Protein AF-A0A1J4KEB6-F1 (afdb_monomer_lite)

InterPro domains:
  IPR010989 SNARE [SSF47661] (17-93)
  IPR038407 Vesicle transport v-SNARE, N-terminal domain superfamily [G3DSA:1.20.58.400] (16-103)

Secondary structure (DSSP, 8-state):
--HHHHHHHHHHHHHHHHHHHHHHHHHHGGGS-HHHHHHHHHHHHHHHHHHHHHHHHHHHHHTTS-HHHHHHHHHHHHHHHHHHHHHHHHHHHHHHHHHH-HHHHHHHHHHHHHHHHHHHHHHHHHHHHHHHHHHHHHHHHHHHHHHHHHHHHHHHHHHHHHHHHHHHHHHHHHHHHHHHHHHHHHHHHHHHHHHHHHHHHHHHHHTSPPP----

Sequence (215 aa):
MTAVAQRLDDSLINTETLMQQVTNDIDRMDSCLPSQINNFSNEIGAKLNEIDVKIAKMAGEARSLSPSTRDYYDEEIENMRNLHSRLVSEFRKKQTLSANNPNVRQGQQLENNLEKS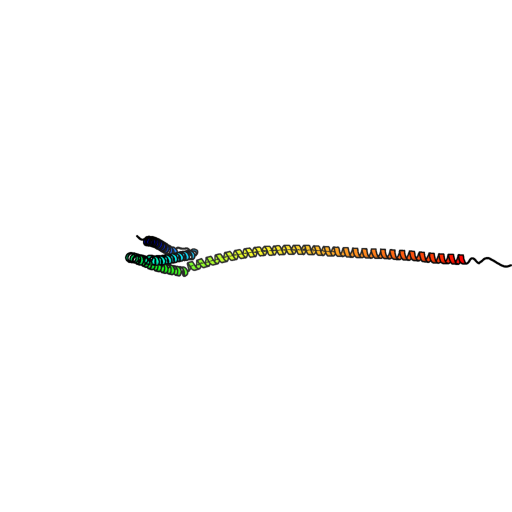TKITENLDVAISLGNDSITTANATLTTLYDDRKHINNINDNLDIVHTEALTGANRAKRMVRRALYNNFLIWTIVFLLVVLLGFSLYWKLRKPKSEESS

Structure (mmCIF, N/CA/C/O backbone):
data_AF-A0A1J4KEB6-F1
#
_entry.id   AF-A0A1J4KEB6-F1
#
loop_
_atom_site.group_PDB
_atom_site.id
_atom_site.type_symbol
_atom_site.label_atom_id
_atom_site.label_alt_id
_atom_site.label_comp_id
_atom_site.label_asym_id
_atom_site.label_entity_id
_atom_site.label_seq_id
_atom_site.pdbx_PDB_ins_code
_atom_site.Cartn_x
_atom_site.Cartn_y
_atom_site.Cartn_z
_atom_site.occupancy
_atom_site.B_iso_or_equiv
_atom_site.auth_seq_id
_atom_site.auth_comp_id
_atom_site.auth_asym_id
_atom_site.auth_atom_id
_atom_site.pdbx_PDB_model_num
ATOM 1 N N . MET A 1 1 ? -17.088 -20.255 52.294 1.00 58.09 1 MET A N 1
ATOM 2 C CA . MET A 1 1 ? -17.245 -19.632 50.965 1.00 58.09 1 MET A CA 1
ATOM 3 C C . MET A 1 1 ? -16.561 -20.551 49.963 1.00 58.09 1 MET A C 1
ATOM 5 O O . MET A 1 1 ? -15.422 -20.929 50.210 1.00 58.09 1 MET A O 1
ATOM 9 N N . THR A 1 2 ? -17.267 -21.053 48.949 1.00 80.00 2 THR A N 1
ATOM 10 C CA . THR A 1 2 ? -16.665 -21.960 47.956 1.00 80.00 2 THR A CA 1
ATOM 11 C C . THR A 1 2 ? -15.758 -21.157 47.022 1.00 80.00 2 THR A C 1
ATOM 13 O O . THR A 1 2 ? -16.035 -19.993 46.749 1.00 80.00 2 THR A O 1
ATOM 16 N N . ALA A 1 3 ? -14.688 -21.764 46.499 1.00 90.25 3 ALA A N 1
ATOM 17 C CA . ALA A 1 3 ? -13.777 -21.090 45.562 1.00 90.25 3 ALA A CA 1
ATOM 18 C C . ALA A 1 3 ? -14.485 -20.559 44.295 1.00 90.25 3 ALA A C 1
ATOM 20 O O . ALA A 1 3 ? -13.977 -19.659 43.638 1.00 90.25 3 ALA A O 1
ATOM 21 N N . VAL A 1 4 ? -15.654 -21.114 43.955 1.00 90.19 4 VAL A N 1
ATOM 22 C CA . VAL A 1 4 ? -16.502 -20.650 42.847 1.00 90.19 4 VAL A CA 1
ATOM 23 C C . VAL A 1 4 ? -17.199 -19.329 43.182 1.00 90.19 4 VAL A C 1
ATOM 25 O O . VAL A 1 4 ? -17.213 -18.442 42.341 1.00 90.19 4 VAL A O 1
ATOM 28 N N . ALA A 1 5 ? -17.725 -19.172 44.401 1.00 90.81 5 ALA A N 1
ATOM 29 C CA . ALA A 1 5 ? -18.391 -17.937 44.821 1.00 90.81 5 ALA A CA 1
ATOM 30 C C . ALA A 1 5 ? -17.426 -16.740 44.784 1.00 90.81 5 ALA A C 1
ATOM 32 O O . ALA A 1 5 ? -17.735 -15.719 44.189 1.00 90.81 5 ALA A O 1
ATOM 33 N N . GLN A 1 6 ? -16.198 -16.918 45.283 1.00 93.94 6 GLN A N 1
ATOM 34 C CA . GLN A 1 6 ? -15.185 -15.858 45.240 1.00 93.94 6 GLN A CA 1
ATOM 35 C C . GLN A 1 6 ? -14.825 -15.439 43.802 1.00 93.94 6 GLN A C 1
ATOM 37 O O . GLN A 1 6 ? -14.669 -14.257 43.522 1.00 93.94 6 GLN A O 1
ATOM 42 N N . ARG A 1 7 ? -14.733 -16.394 42.865 1.00 94.44 7 ARG A N 1
ATOM 43 C CA . ARG A 1 7 ? -14.492 -16.081 41.443 1.00 94.44 7 ARG A CA 1
ATOM 44 C C . ARG A 1 7 ? -15.657 -15.328 40.805 1.00 94.44 7 ARG A C 1
ATOM 46 O O . ARG A 1 7 ? -15.422 -14.481 39.948 1.00 94.44 7 ARG A O 1
ATOM 53 N N . LEU A 1 8 ? -16.887 -15.650 41.203 1.00 94.56 8 LEU A N 1
ATOM 54 C CA . LEU A 1 8 ? -18.080 -14.934 40.762 1.00 94.56 8 LEU A CA 1
ATOM 55 C C . LEU A 1 8 ? -18.092 -13.502 41.294 1.00 94.56 8 LEU A C 1
ATOM 57 O O . LEU A 1 8 ? -18.346 -12.598 40.506 1.00 94.56 8 LEU A O 1
ATOM 61 N N . ASP A 1 9 ? -17.734 -13.285 42.561 1.00 95.69 9 ASP A N 1
ATOM 62 C CA . ASP A 1 9 ? -17.603 -11.940 43.141 1.00 95.69 9 ASP A CA 1
ATOM 63 C C . ASP A 1 9 ? -16.558 -11.104 42.385 1.00 95.69 9 ASP A C 1
ATOM 65 O O . ASP A 1 9 ? -16.833 -9.980 41.964 1.00 95.69 9 ASP A O 1
ATOM 69 N N . ASP A 1 10 ? -15.380 -11.677 42.123 1.00 96.12 10 ASP A N 1
ATOM 70 C CA . ASP A 1 10 ? -14.333 -11.008 41.343 1.00 96.12 10 ASP A CA 1
ATOM 71 C C . ASP A 1 10 ? -14.811 -10.687 39.912 1.00 96.12 10 ASP A C 1
ATOM 73 O O . ASP A 1 10 ? -14.530 -9.613 39.367 1.00 96.12 10 ASP A O 1
ATOM 77 N N . SER A 1 11 ? -15.551 -11.610 39.287 1.00 95.94 11 SER A N 1
ATOM 78 C CA . SER A 1 11 ? -16.094 -11.432 37.937 1.00 95.94 11 SER A CA 1
ATOM 79 C C . SER A 1 11 ? -17.204 -10.379 37.890 1.00 95.94 11 SER A C 1
ATOM 81 O O . SER A 1 11 ? -17.272 -9.626 36.915 1.00 95.94 11 SER A O 1
ATOM 83 N N . LEU A 1 12 ? -18.040 -10.294 38.928 1.00 96.12 12 LEU A N 1
ATOM 84 C CA . LEU A 1 12 ? -19.069 -9.269 39.097 1.00 96.12 12 LEU A CA 1
ATOM 85 C C . LEU A 1 12 ? -18.435 -7.881 39.148 1.00 96.12 12 LEU A C 1
ATOM 87 O O . LEU A 1 12 ? -18.722 -7.047 38.292 1.00 96.12 12 LEU A O 1
ATOM 91 N N . ILE A 1 13 ? -17.488 -7.677 40.068 1.00 97.06 13 ILE A N 1
ATOM 92 C CA . ILE A 1 13 ? -16.795 -6.392 40.254 1.00 97.06 13 ILE A CA 1
ATOM 93 C C . ILE A 1 13 ? -16.083 -5.963 38.965 1.00 97.06 13 ILE A C 1
ATOM 95 O O . ILE A 1 13 ? -16.135 -4.799 38.557 1.00 97.06 13 ILE A O 1
ATOM 99 N N . ASN A 1 14 ? -15.414 -6.903 38.290 1.00 97.00 14 ASN A N 1
ATOM 100 C CA . ASN A 1 14 ? -14.734 -6.618 37.030 1.00 97.00 14 ASN A CA 1
ATOM 101 C C . ASN A 1 14 ? -15.723 -6.206 35.927 1.00 97.00 14 ASN A C 1
ATOM 103 O O . ASN A 1 14 ? -15.471 -5.250 35.192 1.00 97.00 14 ASN A O 1
ATOM 107 N N . THR A 1 15 ? -16.853 -6.910 35.827 1.00 96.94 15 THR A N 1
ATOM 108 C CA . THR A 1 15 ? -17.887 -6.630 34.826 1.00 96.94 15 THR A CA 1
ATOM 109 C C . THR A 1 15 ? -18.556 -5.283 35.089 1.00 96.94 15 THR A C 1
ATOM 111 O O . THR A 1 15 ? -18.717 -4.501 34.157 1.00 96.94 15 THR A O 1
ATOM 114 N N . GLU A 1 16 ? -18.859 -4.959 36.345 1.00 96.56 16 GLU A N 1
ATOM 115 C CA . GLU A 1 16 ? -19.408 -3.660 36.746 1.00 96.56 16 GLU A CA 1
ATOM 116 C C . GLU A 1 16 ? -18.434 -2.514 36.440 1.00 96.56 16 GLU A C 1
ATOM 118 O O . GLU A 1 16 ? -18.815 -1.495 35.862 1.00 96.56 16 GLU A O 1
ATOM 123 N N . THR A 1 17 ? -17.143 -2.714 36.720 1.00 97.44 17 THR A N 1
ATOM 124 C CA . THR A 1 17 ? -16.097 -1.742 36.370 1.00 97.44 17 THR A CA 1
ATOM 125 C C . THR A 1 17 ? -16.052 -1.499 34.859 1.00 97.44 17 THR A C 1
ATOM 127 O O . THR A 1 17 ? -15.977 -0.350 34.420 1.00 97.44 17 THR A O 1
ATOM 130 N N . LEU A 1 18 ? -16.129 -2.560 34.047 1.00 96.69 18 LEU A N 1
ATOM 131 C CA . LEU A 1 18 ? -16.189 -2.437 32.588 1.00 96.69 18 LEU A CA 1
ATOM 132 C C . LEU A 1 18 ? -17.464 -1.735 32.119 1.00 96.69 18 LEU A C 1
ATOM 134 O O . LEU A 1 18 ? -17.393 -0.899 31.223 1.00 96.69 18 LEU A O 1
ATOM 138 N N . MET A 1 19 ? -18.614 -2.027 32.727 1.00 97.25 19 MET A N 1
ATOM 139 C CA . MET A 1 19 ? -19.865 -1.333 32.420 1.00 97.25 19 MET A CA 1
ATOM 140 C C . MET A 1 19 ? -19.754 0.161 32.710 1.00 97.25 19 MET A C 1
ATOM 142 O O . MET A 1 19 ? -20.116 0.962 31.856 1.00 97.25 19 MET A O 1
ATOM 146 N N . GLN A 1 20 ? -19.180 0.552 33.851 1.00 97.31 20 GLN A N 1
ATOM 147 C CA . GLN A 1 20 ? -18.972 1.961 34.184 1.00 97.31 20 GLN A CA 1
ATOM 148 C C . GLN A 1 20 ? -18.028 2.652 33.191 1.00 97.31 20 GLN A C 1
ATOM 150 O O . GLN A 1 20 ? -18.268 3.793 32.793 1.00 97.31 20 GLN A O 1
ATOM 155 N N . GLN A 1 21 ? -16.964 1.965 32.766 1.00 96.81 21 GLN A N 1
ATOM 156 C CA . GLN A 1 21 ? -16.073 2.468 31.719 1.00 96.81 21 GLN A CA 1
ATOM 157 C C . GLN A 1 21 ? -16.819 2.663 30.398 1.00 96.81 21 GLN A C 1
ATOM 159 O O . GLN A 1 21 ? -16.690 3.718 29.785 1.00 96.81 21 GLN A O 1
ATOM 164 N N . VAL A 1 22 ? -17.637 1.688 29.992 1.00 97.25 22 VAL A N 1
ATOM 165 C CA . VAL A 1 22 ? -18.459 1.778 28.780 1.00 97.25 22 VAL A CA 1
ATOM 166 C C . VAL A 1 22 ? -19.458 2.927 28.867 1.00 97.25 22 VAL A C 1
ATOM 168 O O . VAL A 1 22 ? -19.587 3.661 27.895 1.00 97.25 22 VAL A O 1
ATOM 171 N N . THR A 1 23 ? -20.117 3.139 30.006 1.00 97.00 23 THR A N 1
ATOM 172 C CA . THR A 1 23 ? -21.007 4.292 30.220 1.00 97.00 23 THR A CA 1
ATOM 173 C C . THR A 1 23 ? -20.261 5.605 29.996 1.00 97.00 23 THR A C 1
ATOM 175 O O . THR A 1 23 ? -20.677 6.428 29.181 1.00 97.00 23 THR A O 1
ATOM 178 N N . ASN A 1 24 ? -19.104 5.768 30.645 1.00 96.25 24 ASN A N 1
ATOM 179 C CA . ASN A 1 24 ? -18.280 6.964 30.490 1.00 96.25 24 ASN A CA 1
ATOM 180 C C . ASN A 1 24 ? -17.814 7.149 29.035 1.00 96.25 24 ASN A C 1
ATOM 182 O O . ASN A 1 24 ? -17.779 8.271 28.535 1.00 96.25 24 ASN A O 1
ATOM 186 N N . ASP A 1 25 ? -17.460 6.067 28.339 1.00 95.12 25 ASP A N 1
ATOM 187 C CA . ASP A 1 25 ? -17.047 6.123 26.937 1.00 95.12 25 ASP A CA 1
ATOM 188 C C . ASP A 1 25 ? -18.232 6.467 26.012 1.00 95.12 25 ASP A C 1
ATOM 190 O O . ASP A 1 25 ? -18.097 7.318 25.135 1.00 95.12 25 ASP A O 1
ATOM 194 N N . ILE A 1 26 ? -19.427 5.914 26.239 1.00 94.50 26 ILE A N 1
ATOM 195 C CA . ILE A 1 26 ? -20.650 6.287 25.506 1.00 94.50 26 ILE A CA 1
ATOM 196 C C . ILE A 1 26 ? -20.944 7.785 25.675 1.00 94.50 26 ILE A C 1
ATOM 198 O O . ILE A 1 26 ? -21.302 8.458 24.702 1.00 94.50 26 ILE A O 1
ATOM 202 N N . ASP A 1 27 ? -20.764 8.336 26.873 1.00 93.56 27 ASP A N 1
ATOM 203 C CA . ASP A 1 27 ? -20.926 9.771 27.126 1.00 93.56 27 ASP A CA 1
ATOM 204 C C . ASP A 1 27 ? -19.867 10.613 26.417 1.00 93.56 27 ASP A C 1
ATOM 206 O O . ASP A 1 27 ? -20.188 11.614 25.772 1.00 93.56 27 ASP A O 1
ATOM 210 N N . ARG A 1 28 ? -18.612 10.162 26.432 1.00 92.44 28 ARG A N 1
ATOM 211 C CA . ARG A 1 28 ? -17.510 10.832 25.731 1.00 92.44 28 ARG A CA 1
ATOM 212 C C . ARG A 1 28 ? -17.660 10.816 24.215 1.00 92.44 28 ARG A C 1
ATOM 214 O O . ARG A 1 28 ? -17.119 11.712 23.565 1.00 92.44 28 ARG A O 1
ATOM 221 N N . MET A 1 29 ? -18.409 9.869 23.650 1.00 89.25 29 MET A N 1
ATOM 222 C CA . MET A 1 29 ? -18.604 9.755 22.203 1.00 89.25 29 MET A CA 1
ATOM 223 C C . MET A 1 29 ? -19.201 11.025 21.570 1.00 89.25 29 MET A C 1
ATOM 225 O O . MET A 1 29 ? -18.886 11.329 20.421 1.00 89.25 29 MET A O 1
ATOM 229 N N . ASP A 1 30 ? -19.977 11.811 22.325 1.00 84.56 30 ASP A N 1
ATOM 230 C CA . ASP A 1 30 ? -20.547 13.086 21.855 1.00 84.56 30 ASP A CA 1
ATOM 231 C C . ASP A 1 30 ? -19.492 14.198 21.705 1.00 84.56 30 ASP A C 1
ATOM 233 O O . ASP A 1 30 ? -19.703 15.174 20.986 1.00 84.56 30 ASP A O 1
ATOM 237 N N . SER A 1 31 ? -18.346 14.049 22.373 1.00 87.38 31 SER A N 1
ATOM 238 C CA . SER A 1 31 ? -17.224 15.001 22.362 1.00 87.38 31 SER A CA 1
ATOM 239 C C . SER A 1 31 ? -16.039 14.552 21.504 1.00 87.38 31 SER A C 1
ATOM 241 O O . SER A 1 31 ? -15.055 15.281 21.373 1.00 87.38 31 SER A O 1
ATOM 243 N N . CYS A 1 32 ? -16.112 13.356 20.916 1.00 85.94 32 CYS A N 1
ATOM 244 C CA . CYS A 1 32 ? -15.058 12.834 20.058 1.00 85.94 32 CYS A CA 1
ATOM 245 C C . CYS A 1 32 ? -15.000 13.579 18.720 1.00 85.94 32 CYS A C 1
ATOM 247 O O . CYS A 1 32 ? -16.015 13.962 18.136 1.00 85.94 32 CYS A O 1
ATOM 249 N N . LEU A 1 33 ? -13.783 13.727 18.192 1.00 83.88 33 LEU A N 1
ATOM 250 C CA . LEU A 1 33 ? -13.577 14.250 16.846 1.00 83.88 33 LEU A CA 1
ATOM 251 C C . LEU A 1 33 ? -14.154 13.275 15.807 1.00 83.88 33 LEU A C 1
ATOM 253 O O . LEU A 1 33 ? -14.000 12.065 15.983 1.00 83.88 33 LEU A O 1
ATOM 257 N N . PRO A 1 34 ? -14.730 13.759 14.689 1.00 80.44 34 PRO A N 1
ATOM 258 C CA . PRO A 1 34 ? -15.308 12.904 13.649 1.00 80.44 34 PRO A CA 1
ATOM 259 C C . PRO A 1 34 ? -14.396 11.769 13.165 1.00 80.44 34 PRO A C 1
ATOM 261 O O . PRO A 1 34 ? -14.857 10.640 13.021 1.00 80.44 34 PRO A O 1
ATOM 264 N N . SER A 1 35 ? -13.101 12.044 12.986 1.00 80.31 35 SER A N 1
ATOM 265 C CA . SER A 1 35 ? -12.102 11.052 12.560 1.00 80.31 35 SER A CA 1
ATOM 266 C C . SER A 1 35 ? -11.871 9.938 13.590 1.00 80.31 35 SER A C 1
ATOM 268 O O . SER A 1 35 ? -11.470 8.830 13.246 1.00 80.31 35 SER A O 1
ATOM 270 N N . GLN A 1 36 ? -12.153 10.201 14.868 1.00 85.25 36 GLN A N 1
ATOM 271 C CA . GLN A 1 36 ? -11.953 9.260 15.971 1.00 85.25 36 GLN A CA 1
ATOM 272 C C . GLN A 1 36 ? -13.217 8.467 16.314 1.00 85.25 36 GLN A C 1
ATOM 274 O O . GLN A 1 36 ? -13.106 7.399 16.916 1.00 85.25 36 GLN A O 1
ATOM 279 N N . ILE A 1 37 ? -14.403 8.950 15.916 1.00 86.38 37 ILE A N 1
ATOM 280 C CA . ILE A 1 37 ? -15.697 8.336 16.259 1.00 86.38 37 ILE A CA 1
ATOM 281 C C . ILE A 1 37 ? -15.746 6.864 15.847 1.00 86.38 37 ILE A C 1
ATOM 283 O O . ILE A 1 37 ? -16.207 6.039 16.628 1.00 86.38 37 ILE A O 1
ATOM 287 N N . ASN A 1 38 ? -15.246 6.507 14.661 1.00 86.62 38 ASN A N 1
ATOM 288 C CA . ASN A 1 38 ? -15.286 5.117 14.193 1.00 86.62 38 ASN A CA 1
ATOM 289 C C . ASN A 1 38 ? -14.418 4.194 15.057 1.00 86.62 38 ASN A C 1
ATOM 291 O O . ASN A 1 38 ? -14.876 3.137 15.484 1.00 86.62 38 ASN A O 1
ATOM 295 N N . ASN A 1 39 ? -13.186 4.610 15.357 1.00 90.25 39 ASN A N 1
ATOM 296 C CA . ASN A 1 39 ? -12.274 3.829 16.194 1.00 90.25 39 ASN A CA 1
ATOM 297 C C . ASN A 1 39 ? -12.827 3.673 17.612 1.00 90.25 39 ASN A C 1
ATOM 299 O O . ASN A 1 39 ? -12.837 2.572 18.157 1.00 90.25 39 ASN A O 1
ATOM 303 N N . PHE A 1 40 ? -13.354 4.759 18.173 1.00 91.94 40 PHE A N 1
ATOM 304 C CA . PHE A 1 40 ? -13.930 4.761 19.510 1.00 91.94 40 PHE A CA 1
ATOM 305 C C . PHE A 1 40 ? -15.223 3.935 19.586 1.00 91.94 40 PHE A C 1
ATOM 307 O O . PHE A 1 40 ? -15.432 3.174 20.525 1.00 91.94 40 PHE A O 1
ATOM 314 N N . SER A 1 41 ? -16.058 3.993 18.544 1.00 92.50 41 SER A N 1
ATOM 315 C CA . SER A 1 41 ? -17.250 3.153 18.406 1.00 92.50 41 SER A CA 1
ATOM 316 C C . SER A 1 41 ? -16.886 1.664 18.356 1.00 92.50 41 SER A C 1
ATOM 318 O O . SER A 1 41 ? -17.522 0.855 19.033 1.00 92.50 41 SER A O 1
ATOM 320 N N . ASN A 1 42 ? -15.827 1.299 17.629 1.00 93.94 42 ASN A N 1
ATOM 321 C CA . ASN A 1 42 ? -15.333 -0.077 17.591 1.00 93.94 42 ASN A CA 1
ATOM 322 C C . ASN A 1 42 ? -14.826 -0.547 18.966 1.00 93.94 42 ASN A C 1
ATOM 324 O O . ASN A 1 42 ? -15.102 -1.681 19.357 1.00 93.94 42 ASN A O 1
ATOM 328 N N . GLU A 1 43 ? -14.133 0.316 19.714 1.00 95.38 43 GLU A N 1
ATOM 329 C CA . GLU A 1 43 ? -13.654 0.009 21.068 1.00 95.38 43 GLU A CA 1
ATOM 330 C C . GLU A 1 43 ? -14.815 -0.240 22.042 1.00 95.38 43 GLU A C 1
ATOM 332 O O . GLU A 1 43 ? -14.836 -1.261 22.733 1.00 95.38 43 GLU A O 1
ATOM 337 N N . ILE A 1 44 ? -15.819 0.645 22.055 1.00 96.06 44 ILE A N 1
ATOM 338 C CA . ILE A 1 44 ? -17.027 0.478 22.877 1.00 96.06 44 ILE A CA 1
ATOM 339 C C . ILE A 1 44 ? -17.749 -0.824 22.505 1.00 96.06 44 ILE A C 1
ATOM 341 O O . ILE A 1 44 ? -18.144 -1.589 23.385 1.00 96.06 44 ILE A O 1
ATOM 345 N N . GLY A 1 45 ? -17.876 -1.117 21.206 1.00 96.62 45 GLY A N 1
ATOM 346 C CA . GLY A 1 45 ? -18.472 -2.361 20.721 1.00 96.62 45 GLY A CA 1
ATOM 347 C C . GLY A 1 45 ? -17.725 -3.610 21.202 1.00 96.62 45 GLY A C 1
ATOM 348 O O . GLY A 1 45 ? -18.355 -4.581 21.620 1.00 96.62 45 GLY A O 1
ATOM 349 N N . ALA A 1 46 ? -16.390 -3.580 21.206 1.00 97.75 46 ALA A N 1
ATOM 350 C CA . ALA A 1 46 ? -15.575 -4.675 21.725 1.00 97.75 46 ALA A CA 1
ATOM 351 C C . ALA A 1 46 ? -15.789 -4.886 23.235 1.00 97.75 46 ALA A C 1
ATOM 353 O O . ALA A 1 46 ? -16.016 -6.021 23.656 1.00 97.75 46 ALA A O 1
ATOM 354 N N . LYS A 1 47 ? -15.804 -3.807 24.032 1.00 97.44 47 LYS A N 1
ATOM 355 C CA . LYS A 1 47 ? -16.071 -3.872 25.482 1.00 97.44 47 LYS A CA 1
ATOM 356 C C . LYS A 1 47 ? -17.475 -4.407 25.787 1.00 97.44 47 LYS A C 1
ATOM 358 O O . LYS A 1 47 ? -17.632 -5.244 26.670 1.00 97.44 47 LYS A O 1
ATOM 363 N N . LEU A 1 48 ? -18.494 -3.988 25.031 1.00 97.88 48 LEU A N 1
ATOM 364 C CA . LEU A 1 48 ? -19.865 -4.498 25.172 1.00 97.88 48 LEU A CA 1
ATOM 365 C C . L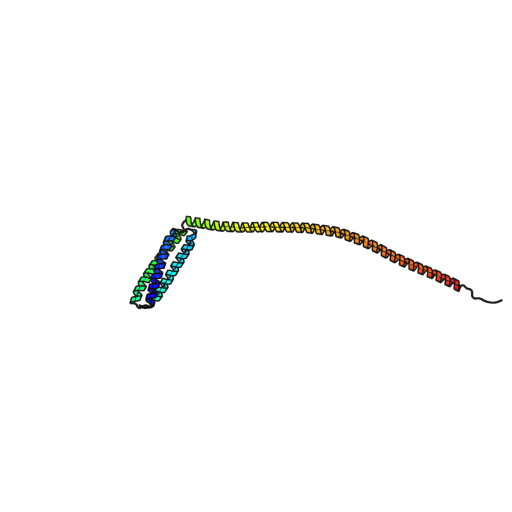EU A 1 48 ? -19.966 -6.002 24.882 1.00 97.88 48 LEU A C 1
ATOM 367 O O . LEU A 1 48 ? -20.688 -6.709 25.585 1.00 97.88 48 LEU A O 1
ATOM 371 N N . ASN A 1 49 ? -19.236 -6.499 23.881 1.00 98.00 49 ASN A N 1
ATOM 372 C CA . ASN A 1 49 ? -19.167 -7.934 23.599 1.00 98.00 49 ASN A CA 1
ATOM 373 C C . ASN A 1 49 ? -18.426 -8.695 24.709 1.00 98.00 49 ASN A C 1
ATOM 375 O O . ASN A 1 49 ? -18.849 -9.782 25.094 1.00 98.00 49 ASN A O 1
ATOM 379 N N . GLU A 1 50 ? -17.343 -8.133 25.255 1.00 97.75 50 GLU A N 1
ATOM 380 C CA . GLU A 1 50 ? -16.625 -8.736 26.385 1.00 97.75 50 GLU A CA 1
ATOM 381 C C . GLU A 1 50 ? -17.527 -8.868 27.621 1.00 97.75 50 GLU A C 1
ATOM 383 O O . GLU A 1 50 ? -17.540 -9.917 28.268 1.00 97.75 50 GLU A O 1
ATOM 388 N N . ILE A 1 51 ? -18.314 -7.830 27.922 1.00 98.06 51 ILE A N 1
ATOM 389 C CA . ILE A 1 51 ? -19.290 -7.837 29.017 1.00 98.06 51 ILE A CA 1
ATOM 390 C C . ILE A 1 51 ? -20.324 -8.954 28.818 1.00 98.06 51 ILE A C 1
ATOM 392 O O . ILE A 1 51 ? -20.564 -9.722 29.748 1.00 98.06 51 ILE A O 1
ATOM 396 N N . ASP A 1 52 ? -20.890 -9.095 27.617 1.00 98.12 52 ASP A N 1
ATOM 397 C CA . ASP A 1 52 ? -21.872 -10.148 27.312 1.00 98.12 52 ASP A CA 1
ATOM 398 C C . ASP A 1 52 ? -21.294 -11.556 27.540 1.00 98.12 52 ASP A C 1
ATOM 400 O O . ASP A 1 52 ? -21.884 -12.391 28.232 1.00 98.12 52 ASP A O 1
ATOM 404 N N . VAL A 1 53 ? -20.071 -11.794 27.052 1.00 98.12 53 VAL A N 1
ATOM 405 C CA . VAL A 1 53 ? -19.356 -13.063 27.257 1.00 98.12 53 VAL A CA 1
ATOM 406 C C . VAL A 1 53 ? -19.116 -13.335 28.747 1.00 98.12 53 VAL A C 1
ATOM 408 O O . VAL A 1 53 ? -19.296 -14.470 29.201 1.00 98.12 53 VAL A O 1
ATOM 411 N N . LYS A 1 54 ? -18.742 -12.317 29.534 1.00 97.69 54 LYS A N 1
ATOM 412 C CA . LYS A 1 54 ? -18.550 -12.453 30.989 1.00 97.69 54 LYS A CA 1
ATOM 413 C C . LYS A 1 54 ? -19.854 -12.761 31.715 1.00 97.69 54 LYS A C 1
ATOM 415 O O . LYS A 1 54 ? -19.872 -13.671 32.540 1.00 97.69 54 LYS A O 1
ATOM 420 N N . ILE A 1 55 ? -20.947 -12.081 31.375 1.00 97.62 55 ILE A N 1
ATOM 421 C CA . ILE A 1 55 ? -22.283 -12.351 31.925 1.00 97.62 55 ILE A CA 1
ATOM 422 C C . ILE A 1 55 ? -22.711 -13.792 31.630 1.00 97.62 55 ILE A C 1
ATOM 424 O O . ILE A 1 55 ? -23.167 -14.506 32.527 1.00 97.62 55 ILE A O 1
ATOM 428 N N . ALA A 1 56 ? -22.536 -14.252 30.388 1.00 97.69 56 ALA A N 1
ATOM 429 C CA . ALA A 1 56 ? -22.858 -15.622 30.001 1.00 97.69 56 ALA A CA 1
ATOM 430 C C . ALA A 1 56 ? -22.032 -16.650 30.792 1.00 97.69 56 ALA A C 1
ATOM 432 O O . ALA A 1 56 ? -22.567 -17.667 31.244 1.00 97.69 56 ALA A O 1
ATOM 433 N N . LYS A 1 57 ? -20.743 -16.367 31.013 1.00 97.38 57 LYS A N 1
ATOM 434 C CA . LYS A 1 57 ? -19.856 -17.208 31.821 1.00 97.38 57 LYS A CA 1
ATOM 435 C C . LYS A 1 57 ? -20.279 -17.248 33.293 1.00 97.38 57 LYS A C 1
ATOM 437 O O . LYS A 1 57 ? -20.395 -18.343 33.841 1.00 97.38 57 LYS A O 1
ATOM 442 N N . MET A 1 58 ? -20.573 -16.099 33.907 1.00 97.19 58 MET A N 1
ATOM 443 C CA . MET A 1 58 ? -21.055 -16.022 35.294 1.00 97.19 58 MET A CA 1
ATOM 444 C C . MET A 1 58 ? -22.353 -16.814 35.481 1.00 97.19 58 MET A C 1
ATOM 446 O O . MET A 1 58 ? -22.469 -17.594 36.422 1.00 97.19 58 MET A O 1
ATOM 450 N N . ALA A 1 59 ? -23.287 -16.724 34.527 1.00 96.38 59 ALA A N 1
ATOM 451 C CA . ALA A 1 59 ? -24.515 -17.522 34.543 1.00 96.38 59 ALA A CA 1
ATOM 452 C C . ALA A 1 59 ? -24.252 -19.035 34.466 1.00 96.38 59 ALA A C 1
ATOM 454 O O . ALA A 1 59 ? -25.000 -19.834 35.030 1.00 96.38 59 ALA A O 1
ATOM 455 N N . GLY A 1 60 ? -23.194 -19.450 33.765 1.00 96.12 60 GLY A N 1
ATOM 456 C CA . GLY A 1 60 ? -22.743 -20.840 33.748 1.00 96.12 60 GLY A CA 1
ATOM 457 C C . GLY A 1 60 ? -22.160 -21.284 35.091 1.00 96.12 60 GLY A C 1
ATOM 458 O O . GLY A 1 60 ? -22.492 -22.365 35.577 1.00 96.12 60 GLY A O 1
ATOM 459 N N . GLU A 1 61 ? -21.326 -20.446 35.707 1.00 95.50 61 GLU A N 1
ATOM 460 C CA . GLU A 1 61 ? -20.659 -20.738 36.981 1.00 95.50 61 GLU A CA 1
ATOM 461 C C . GLU A 1 61 ? -21.640 -20.759 38.168 1.00 95.50 61 GLU A C 1
ATOM 463 O O . GLU A 1 61 ? -21.569 -21.672 38.998 1.00 95.50 61 GLU A O 1
ATOM 468 N N . ALA A 1 62 ? -22.618 -19.847 38.207 1.00 95.81 62 ALA A N 1
ATOM 469 C CA . ALA A 1 62 ? -23.638 -19.764 39.260 1.00 95.81 62 ALA A CA 1
ATOM 470 C C . ALA A 1 62 ? -24.470 -21.057 39.394 1.00 95.81 62 ALA A C 1
ATOM 472 O O . ALA A 1 62 ? -24.828 -21.478 40.498 1.00 95.81 62 ALA A O 1
ATOM 473 N N . ARG A 1 63 ? -24.686 -21.783 38.287 1.00 95.25 63 ARG A N 1
ATOM 474 C CA . ARG A 1 63 ? -25.397 -23.078 38.285 1.00 95.25 63 ARG A CA 1
ATOM 475 C C . ARG A 1 63 ? -24.701 -24.169 39.098 1.00 95.25 63 ARG A C 1
ATOM 477 O O . ARG A 1 63 ? -25.348 -25.149 39.456 1.00 95.25 63 ARG A O 1
ATOM 484 N N . SER A 1 64 ? -23.410 -24.028 39.389 1.00 94.88 64 SER A N 1
ATOM 485 C CA . SER A 1 64 ? -22.665 -24.987 40.216 1.00 94.88 64 SER A CA 1
ATOM 486 C C . SER A 1 64 ? -22.785 -24.726 41.724 1.00 94.88 64 SER A C 1
ATOM 488 O O . SER A 1 64 ? -22.382 -25.568 42.526 1.00 94.88 64 SER A O 1
ATOM 490 N N . LEU A 1 65 ? -23.361 -23.587 42.124 1.00 94.19 65 LEU A N 1
ATOM 491 C CA . LEU A 1 65 ? -23.556 -23.217 43.524 1.00 94.19 65 LEU A CA 1
ATOM 492 C C . LEU A 1 65 ? -24.786 -23.895 44.141 1.00 94.19 65 LEU A C 1
ATOM 494 O O . LEU A 1 65 ? -25.680 -24.371 43.434 1.00 94.19 65 LEU A O 1
ATOM 498 N N . SER A 1 66 ? -24.848 -23.907 45.475 1.00 95.19 66 SER A N 1
ATOM 499 C CA . SER A 1 66 ? -26.043 -24.309 46.223 1.00 95.19 66 SER A CA 1
ATOM 500 C C . SER A 1 66 ? -27.223 -23.373 45.935 1.00 95.19 66 SER A C 1
ATOM 502 O O . SER A 1 66 ? -26.981 -22.184 45.730 1.00 95.19 66 SER A O 1
ATOM 504 N N . PRO A 1 67 ? -28.481 -23.858 45.987 1.00 94.50 67 PRO A N 1
ATOM 505 C CA . PRO A 1 67 ? -29.662 -23.065 45.630 1.00 94.50 67 PRO A CA 1
ATOM 506 C C . PRO A 1 67 ? -29.723 -21.693 46.313 1.00 94.50 67 PRO A C 1
ATOM 508 O O . PRO A 1 67 ? -29.807 -20.682 45.636 1.00 94.50 67 PRO A O 1
ATOM 511 N N . SER A 1 68 ? -29.522 -21.641 47.632 1.00 91.88 68 SER A N 1
ATOM 512 C CA . SER A 1 68 ? -29.585 -20.385 48.393 1.00 91.88 68 SER A CA 1
ATOM 513 C C . SER A 1 68 ? -28.552 -19.334 47.979 1.00 91.88 68 SER A C 1
ATOM 515 O O . SER A 1 68 ? -28.810 -18.143 48.080 1.00 91.88 68 SER A O 1
ATOM 517 N N . THR A 1 69 ? -27.361 -19.756 47.551 1.00 93.31 69 THR A N 1
ATOM 518 C CA . THR A 1 69 ? -26.301 -18.843 47.094 1.00 93.31 69 THR A CA 1
ATOM 519 C C . THR A 1 69 ? -26.488 -18.497 45.624 1.00 93.31 69 THR A C 1
ATOM 521 O O . THR A 1 69 ? -26.186 -17.385 45.209 1.00 93.31 69 THR A O 1
ATOM 524 N N . ARG A 1 70 ? -26.994 -19.448 44.836 1.00 95.25 70 ARG A N 1
ATOM 525 C CA . ARG A 1 70 ? -27.299 -19.254 43.424 1.00 95.25 70 ARG A CA 1
ATOM 526 C C . ARG A 1 70 ? -28.343 -18.163 43.224 1.00 95.25 70 ARG A C 1
ATOM 528 O O . ARG A 1 70 ? -28.113 -17.318 42.376 1.00 95.25 70 ARG A O 1
ATOM 535 N N . ASP A 1 71 ? -29.409 -18.152 44.023 1.00 96.00 71 ASP A N 1
ATOM 536 C CA . ASP A 1 71 ? -30.497 -17.174 43.885 1.00 96.00 71 ASP A CA 1
ATOM 537 C C . ASP A 1 71 ? -29.980 -15.724 43.954 1.00 96.00 71 ASP A C 1
ATOM 539 O O . ASP A 1 71 ? -30.380 -14.890 43.148 1.00 96.00 71 ASP A O 1
ATOM 543 N N . TYR A 1 72 ? -29.019 -15.448 44.846 1.00 95.88 72 TYR A N 1
ATOM 544 C CA . TYR A 1 72 ? -28.358 -14.141 44.940 1.00 95.88 72 TYR A CA 1
ATOM 545 C C . TYR A 1 72 ? -27.590 -13.773 43.659 1.00 95.88 72 TYR A C 1
ATOM 547 O O . TYR A 1 72 ? -27.764 -12.687 43.113 1.00 95.88 72 TYR A O 1
ATOM 555 N N . TYR A 1 73 ? -26.753 -14.683 43.147 1.00 96.88 73 TYR A N 1
ATOM 556 C CA . TYR A 1 73 ? -25.987 -14.423 41.924 1.00 96.88 73 TYR A CA 1
ATOM 557 C C . TYR A 1 73 ? -26.875 -14.352 40.680 1.00 96.88 73 TYR A C 1
ATOM 559 O O . TYR A 1 73 ? -26.572 -13.584 39.773 1.00 96.88 73 TYR A O 1
ATOM 567 N N . ASP A 1 74 ? -27.955 -15.129 40.623 1.00 97.25 74 ASP A N 1
ATOM 568 C CA . ASP A 1 74 ? -28.906 -15.090 39.514 1.00 97.25 74 ASP A CA 1
ATOM 569 C C . ASP A 1 74 ? -29.593 -13.715 39.434 1.00 97.25 74 ASP A C 1
ATOM 571 O O . ASP A 1 74 ? -29.739 -13.181 38.333 1.00 97.25 74 ASP A O 1
ATOM 575 N N . GLU A 1 75 ? -29.935 -13.103 40.575 1.00 97.38 75 GLU A N 1
ATOM 576 C CA . GLU A 1 75 ? -30.466 -11.734 40.633 1.00 97.38 75 GLU A CA 1
ATOM 577 C C . GLU A 1 75 ? -29.441 -10.697 40.139 1.00 97.38 75 GLU A C 1
ATOM 579 O O . GLU A 1 75 ? -29.759 -9.879 39.272 1.00 97.38 75 GLU A O 1
ATOM 584 N N . GLU A 1 76 ? -28.189 -10.765 40.602 1.00 97.38 76 GLU A N 1
ATOM 585 C CA . GLU A 1 76 ? -27.140 -9.830 40.162 1.00 97.38 76 GLU A CA 1
ATOM 586 C C . GLU A 1 76 ? -26.781 -9.979 38.678 1.00 97.38 76 GLU A C 1
ATOM 588 O O . GLU A 1 76 ? -26.592 -8.997 37.953 1.00 97.38 76 GLU A O 1
ATOM 593 N N . ILE A 1 77 ? -26.731 -11.213 38.178 1.00 97.44 77 ILE A N 1
ATOM 594 C CA . ILE A 1 77 ? -26.503 -11.494 36.758 1.00 97.44 77 ILE A CA 1
ATOM 595 C C . ILE A 1 77 ? -27.647 -10.931 35.912 1.00 97.44 77 ILE A C 1
ATOM 597 O O . ILE A 1 77 ? -27.399 -10.387 34.832 1.00 97.44 77 ILE A O 1
ATOM 601 N N . GLU A 1 78 ? -28.888 -11.031 36.384 1.00 97.94 78 GLU A N 1
ATOM 602 C CA . GLU A 1 78 ? -30.042 -10.463 35.692 1.00 97.94 78 GLU A CA 1
ATOM 603 C C . GLU A 1 78 ? -30.015 -8.928 35.699 1.00 97.94 78 GLU A C 1
ATOM 605 O O . GLU A 1 78 ? -30.254 -8.297 34.664 1.00 97.94 78 GLU A O 1
ATOM 610 N N . ASN A 1 79 ? -29.625 -8.306 36.814 1.00 97.50 79 ASN A N 1
ATOM 611 C CA . ASN A 1 79 ? -29.400 -6.860 36.885 1.00 97.50 79 ASN A CA 1
ATOM 612 C C . ASN A 1 79 ? -28.336 -6.404 35.874 1.00 97.50 79 ASN A C 1
ATOM 614 O O . ASN A 1 79 ? -28.561 -5.455 35.116 1.00 97.50 79 ASN A O 1
ATOM 618 N N . MET A 1 80 ? -27.216 -7.126 35.783 1.00 96.75 80 MET A N 1
ATOM 619 C CA . MET A 1 80 ? -26.165 -6.857 34.799 1.00 96.75 80 MET A CA 1
ATOM 620 C C . MET A 1 80 ? -26.635 -7.033 33.352 1.00 96.75 80 MET A C 1
ATOM 622 O O . MET A 1 80 ? -26.296 -6.211 32.502 1.00 96.75 80 MET A O 1
ATOM 626 N N . ARG A 1 81 ? -27.443 -8.055 33.044 1.00 97.69 81 ARG A N 1
ATOM 627 C CA . ARG A 1 81 ? -28.039 -8.215 31.702 1.00 97.69 81 ARG A CA 1
ATOM 628 C C . ARG A 1 81 ? -28.920 -7.035 31.329 1.00 97.69 81 ARG A C 1
ATOM 630 O O . ARG A 1 81 ? -28.824 -6.517 30.216 1.00 97.69 81 ARG A O 1
ATOM 637 N N . ASN A 1 82 ? -29.753 -6.592 32.265 1.00 98.00 82 ASN A N 1
ATOM 638 C CA . ASN A 1 82 ? -30.626 -5.444 32.060 1.00 98.00 82 ASN A CA 1
ATOM 639 C C . ASN A 1 82 ? -29.818 -4.163 31.821 1.00 98.00 82 ASN A C 1
ATOM 641 O O . ASN A 1 82 ? -30.142 -3.392 30.913 1.00 98.00 82 ASN A O 1
ATOM 645 N N . LEU A 1 83 ? -28.741 -3.952 32.583 1.00 96.88 83 LEU A N 1
ATOM 646 C CA . LEU A 1 83 ? -27.841 -2.817 32.389 1.00 96.88 83 LEU A CA 1
ATOM 647 C C . LEU A 1 83 ? -27.107 -2.896 31.042 1.00 96.88 83 LEU A C 1
ATOM 649 O O . LEU A 1 83 ? -27.119 -1.927 30.284 1.00 96.88 83 LEU A O 1
ATOM 653 N N . HIS A 1 84 ? -26.546 -4.054 30.691 1.00 97.69 84 HIS A N 1
ATOM 654 C CA . HIS A 1 84 ? -25.899 -4.284 29.396 1.00 97.69 84 HIS A CA 1
ATOM 655 C C . HIS A 1 84 ? -26.840 -3.994 28.225 1.00 97.69 84 HIS A C 1
ATOM 657 O O . HIS A 1 84 ? -26.483 -3.236 27.323 1.00 97.69 84 HIS A O 1
ATOM 663 N N . SER A 1 85 ? -28.072 -4.509 28.267 1.00 98.06 85 SER A N 1
ATOM 664 C CA . SER A 1 85 ? -29.064 -4.261 27.218 1.00 98.06 85 SER A CA 1
ATOM 665 C C . SER A 1 85 ? -29.380 -2.770 27.057 1.00 98.06 85 SER A C 1
ATOM 667 O O . SER A 1 85 ? -29.594 -2.310 25.930 1.00 98.06 85 SER A O 1
ATOM 669 N N . ARG A 1 86 ? -29.413 -2.003 28.156 1.00 97.94 86 ARG A N 1
ATOM 670 C CA . ARG A 1 86 ? -29.587 -0.542 28.105 1.00 97.94 86 ARG A CA 1
ATOM 671 C C . ARG A 1 86 ? -28.388 0.128 27.441 1.00 97.94 86 ARG A C 1
ATOM 673 O O . ARG A 1 86 ? -28.591 0.886 26.495 1.00 97.94 86 ARG A O 1
ATOM 680 N N . LEU A 1 87 ? -27.167 -0.223 27.847 1.00 97.44 87 LEU A N 1
ATOM 681 C CA . LEU A 1 87 ? -25.935 0.326 27.267 1.00 97.44 87 LEU A CA 1
ATOM 682 C C . LEU A 1 87 ? -25.818 0.029 25.766 1.00 97.44 87 LEU A C 1
ATOM 684 O O . LEU A 1 87 ? -25.487 0.919 24.987 1.00 97.44 87 LEU A O 1
ATOM 688 N N . VAL A 1 88 ? -26.161 -1.185 25.322 1.00 97.62 88 VAL A N 1
ATOM 689 C CA . VAL A 1 88 ? -26.186 -1.539 23.890 1.00 97.62 88 VAL A CA 1
ATOM 690 C C . VAL A 1 88 ? -27.190 -0.674 23.124 1.00 97.62 88 VAL A C 1
ATOM 692 O O . VAL A 1 88 ? -26.894 -0.201 22.023 1.00 97.62 88 VAL A O 1
ATOM 695 N N . SER A 1 89 ? -28.380 -0.456 23.687 1.00 97.25 89 SER A N 1
ATOM 696 C CA . SER A 1 89 ? -29.405 0.391 23.072 1.00 97.25 89 SER A CA 1
ATOM 697 C C . SER A 1 89 ? -28.952 1.851 22.973 1.00 97.25 89 SER A C 1
ATOM 699 O O . SER A 1 89 ? -29.103 2.476 21.921 1.00 97.25 89 SER A O 1
ATOM 701 N N . GLU A 1 90 ? -28.370 2.396 24.041 1.00 95.81 90 GLU A N 1
ATOM 702 C CA . GLU A 1 90 ? -27.838 3.762 24.066 1.00 95.81 90 GLU A CA 1
ATOM 703 C C . GLU A 1 90 ? -26.682 3.943 23.085 1.00 95.81 90 GLU A C 1
ATOM 705 O O . GLU A 1 90 ? -26.693 4.886 22.291 1.00 95.81 90 GLU A O 1
ATOM 710 N N . PHE A 1 91 ? -25.740 3.001 23.059 1.00 96.19 91 PHE A N 1
ATOM 711 C CA . PHE A 1 91 ? -24.633 2.993 22.112 1.00 96.19 91 PHE A CA 1
ATOM 712 C C . PHE A 1 91 ? -25.125 3.002 20.659 1.00 96.19 91 PHE A C 1
ATOM 714 O O . PHE A 1 91 ? -24.711 3.853 19.870 1.00 96.19 91 PHE A O 1
ATOM 721 N N . ARG A 1 92 ? -26.072 2.120 20.304 1.00 94.56 92 ARG A N 1
ATOM 722 C CA . ARG A 1 92 ? -26.670 2.089 18.956 1.00 94.56 92 ARG A CA 1
ATOM 723 C C . ARG A 1 92 ? -27.370 3.399 18.616 1.00 94.56 92 ARG A C 1
ATOM 725 O O . ARG A 1 92 ? -27.186 3.927 17.520 1.00 94.56 92 ARG A O 1
ATOM 732 N N . LYS A 1 93 ? -28.141 3.952 19.556 1.00 93.94 93 LYS A N 1
ATOM 733 C CA . LYS A 1 93 ? -28.798 5.250 19.379 1.00 93.94 93 LYS A CA 1
ATOM 734 C C . LYS A 1 93 ? -27.763 6.330 19.070 1.00 93.94 93 LYS A C 1
ATOM 736 O O . LYS A 1 93 ? -27.900 7.010 18.055 1.00 93.94 93 LYS A O 1
ATOM 741 N N . LYS A 1 94 ? -26.701 6.453 19.869 1.00 90.81 94 LYS A N 1
ATOM 742 C CA . LYS A 1 94 ? -25.662 7.457 19.615 1.00 90.81 94 LYS A CA 1
ATOM 743 C C . LYS A 1 94 ? -24.928 7.219 18.295 1.00 90.81 94 LYS A C 1
ATOM 745 O O . LYS A 1 94 ? -24.738 8.166 17.543 1.00 90.81 94 LYS A O 1
ATOM 750 N N . GLN A 1 95 ? -24.613 5.973 17.941 1.00 89.25 95 GLN A N 1
ATOM 751 C CA . GLN A 1 95 ? -23.980 5.647 16.659 1.00 89.25 95 GLN A CA 1
ATOM 752 C C . GLN A 1 95 ? -24.837 6.103 15.465 1.00 89.25 95 GLN A C 1
ATOM 754 O O . GLN A 1 95 ? -24.328 6.726 14.532 1.00 89.25 95 GLN A O 1
ATOM 759 N N . THR A 1 96 ? -26.152 5.861 15.510 1.00 86.69 96 THR A N 1
ATOM 760 C CA . THR A 1 96 ? -27.069 6.319 14.451 1.00 86.69 96 THR A CA 1
ATOM 761 C C . THR A 1 96 ? -27.200 7.842 14.392 1.00 86.69 96 THR A C 1
ATOM 763 O O . THR A 1 96 ? -27.285 8.406 13.302 1.00 86.69 96 THR A O 1
ATOM 766 N N . LEU A 1 97 ? -27.182 8.529 15.538 1.00 85.19 97 LEU A N 1
ATOM 767 C CA . LEU A 1 97 ? -27.212 9.992 15.588 1.00 85.19 97 LEU A CA 1
ATOM 768 C C . LEU A 1 97 ? -25.917 10.596 15.033 1.00 85.19 97 LEU A C 1
ATOM 770 O O . LEU A 1 97 ? -25.982 11.525 14.229 1.00 85.19 97 LEU A O 1
ATOM 774 N N . SER A 1 98 ? -24.760 10.025 15.373 1.00 82.19 98 SER A N 1
ATOM 775 C CA . SER A 1 98 ? -23.465 10.448 14.834 1.00 82.19 98 SER A CA 1
ATOM 776 C C . SER A 1 98 ? -23.369 10.228 13.324 1.00 82.19 98 SER A C 1
ATOM 778 O O . SER A 1 98 ? -22.911 11.118 12.611 1.00 82.19 98 SER A O 1
ATOM 780 N N . ALA A 1 99 ? -23.871 9.102 12.807 1.00 77.75 99 ALA A N 1
ATOM 781 C CA . ALA A 1 99 ? -23.896 8.826 11.367 1.00 77.75 99 ALA A CA 1
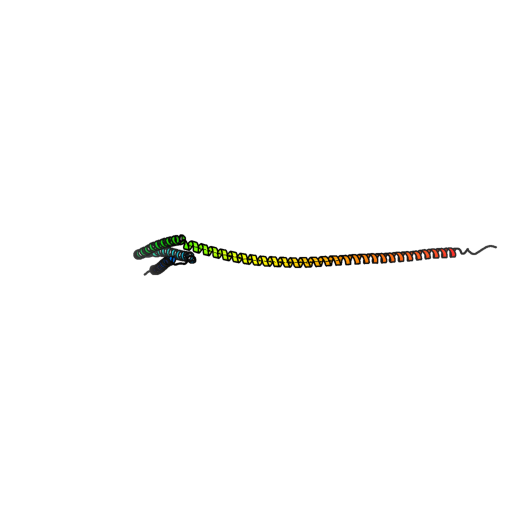ATOM 782 C C . ALA A 1 99 ? -24.782 9.811 10.578 1.00 77.75 99 ALA A C 1
ATOM 784 O O . ALA A 1 99 ? -24.497 10.136 9.423 1.00 77.75 99 ALA A O 1
ATOM 785 N N . ASN A 1 100 ? -25.847 10.312 11.206 1.00 80.62 100 ASN A N 1
ATOM 786 C CA . ASN A 1 100 ? -26.757 11.283 10.605 1.00 80.62 100 ASN A CA 1
ATOM 787 C C . ASN A 1 100 ? -26.319 12.741 10.810 1.00 80.62 100 ASN A C 1
ATOM 789 O O . ASN A 1 100 ? -26.945 13.644 10.254 1.00 80.62 100 ASN A O 1
ATOM 793 N N . ASN A 1 101 ? -25.245 12.992 11.563 1.00 80.38 101 ASN A N 1
ATOM 794 C CA . ASN A 1 101 ? -24.752 14.340 11.792 1.00 80.38 101 ASN A CA 1
ATOM 795 C C . ASN A 1 101 ? -24.037 14.872 10.528 1.00 80.38 101 ASN A C 1
ATOM 797 O O . ASN A 1 101 ? -23.030 14.296 10.097 1.00 80.38 101 ASN A O 1
ATOM 801 N N . PRO A 1 102 ? -24.512 15.978 9.920 1.00 79.69 102 PRO A N 1
ATOM 802 C CA . PRO A 1 102 ? -23.922 16.524 8.698 1.00 79.69 102 PRO A CA 1
ATOM 803 C C . PRO A 1 102 ? -22.450 16.921 8.869 1.00 79.69 102 PRO A C 1
ATOM 805 O O . PRO A 1 102 ? -21.671 16.741 7.935 1.00 79.69 102 PRO A O 1
ATOM 808 N N . ASN A 1 103 ? -22.040 17.370 10.060 1.00 78.19 103 ASN A N 1
ATOM 809 C CA . ASN A 1 103 ? -20.654 17.760 10.334 1.00 78.19 103 ASN A CA 1
ATOM 810 C C . ASN A 1 103 ? -19.705 16.554 10.298 1.00 78.19 103 ASN A C 1
ATOM 812 O O . ASN A 1 103 ? -18.593 16.651 9.784 1.00 78.19 103 ASN A O 1
ATOM 816 N N . VAL A 1 104 ? -20.158 15.399 10.797 1.00 76.44 104 VAL A N 1
ATOM 817 C CA . VAL A 1 104 ? -19.377 14.153 10.772 1.00 76.44 104 VAL A CA 1
ATOM 818 C C . VAL A 1 104 ? -19.230 13.657 9.336 1.00 76.44 104 VAL A C 1
ATOM 820 O O . VAL A 1 104 ? -18.125 13.329 8.906 1.00 76.44 104 VAL A O 1
ATOM 823 N N . ARG A 1 105 ? -20.316 13.690 8.551 1.00 79.31 105 ARG A N 1
ATOM 824 C CA . ARG A 1 105 ? -20.281 13.316 7.127 1.00 79.31 105 ARG A CA 1
ATOM 825 C C . ARG A 1 105 ? -19.364 14.232 6.319 1.00 79.31 105 ARG A C 1
ATOM 827 O O . ARG A 1 105 ? -18.609 13.742 5.484 1.00 79.31 105 ARG A O 1
ATOM 834 N N . GLN A 1 106 ? -19.406 15.539 6.572 1.00 82.19 106 GLN A N 1
ATOM 835 C CA . GLN A 1 106 ? -18.524 16.500 5.913 1.00 82.19 106 GLN A CA 1
ATOM 836 C C . GLN A 1 106 ? -17.056 16.273 6.296 1.00 82.19 106 GLN A C 1
ATOM 838 O O . GLN A 1 106 ? -16.199 16.256 5.415 1.00 82.19 106 GLN A O 1
ATOM 843 N N . GLY A 1 107 ? -16.767 16.041 7.581 1.00 80.81 107 GLY A N 1
ATOM 844 C CA . GLY A 1 107 ? -15.417 15.724 8.051 1.00 80.81 107 GLY A CA 1
ATOM 845 C C . GLY A 1 107 ? -14.852 14.468 7.387 1.00 80.81 107 GLY A C 1
ATOM 846 O O . GLY A 1 107 ? -13.743 14.494 6.862 1.00 80.81 107 GLY A O 1
ATOM 847 N N . GLN A 1 108 ? -15.650 13.403 7.305 1.00 80.81 108 GLN A N 1
ATOM 848 C CA . GLN A 1 108 ? -15.238 12.156 6.660 1.00 80.81 108 GLN A CA 1
ATOM 849 C C . GLN A 1 108 ? -15.031 12.318 5.145 1.00 80.81 108 GLN A C 1
ATOM 851 O O . GLN A 1 108 ? -14.121 11.728 4.567 1.00 80.81 108 GLN A O 1
ATOM 856 N N . GLN A 1 109 ? -15.849 13.137 4.475 1.00 83.75 109 GLN A N 1
ATOM 857 C CA . GLN A 1 109 ? -15.624 13.477 3.068 1.00 83.75 109 GLN A CA 1
ATOM 858 C C . GLN A 1 109 ? -14.321 14.253 2.869 1.00 83.75 109 GLN A C 1
ATOM 860 O O . GLN A 1 109 ? -13.595 13.970 1.918 1.00 83.75 109 GLN A O 1
ATOM 865 N N . LEU A 1 110 ? -14.015 15.206 3.753 1.00 86.31 110 LEU A N 1
ATOM 866 C CA . LEU A 1 110 ? -12.771 15.968 3.705 1.00 86.31 110 LEU A CA 1
ATOM 867 C C . LEU A 1 110 ? -11.556 15.049 3.878 1.00 86.31 110 LEU A C 1
ATOM 869 O O . LEU A 1 110 ? -10.619 15.142 3.094 1.00 86.31 110 LEU A O 1
ATOM 873 N N . GLU A 1 111 ? -11.601 14.137 4.847 1.00 85.50 111 GLU A N 1
ATOM 874 C CA . GLU A 1 111 ? -10.538 13.160 5.105 1.00 85.50 111 GLU A CA 1
ATOM 875 C C . GLU A 1 111 ? -10.316 12.232 3.903 1.00 85.50 111 GLU A C 1
ATOM 877 O O . GLU A 1 111 ? -9.199 12.131 3.400 1.00 85.50 111 GLU A O 1
ATOM 882 N N . ASN A 1 112 ? -11.392 11.666 3.346 1.00 87.56 112 ASN A N 1
ATOM 883 C CA . ASN A 1 112 ? -11.323 10.847 2.132 1.00 87.56 112 ASN A CA 1
ATOM 884 C C . ASN A 1 112 ? -10.766 11.627 0.929 1.00 87.56 112 ASN A C 1
ATOM 886 O O . ASN A 1 112 ? -10.076 11.067 0.077 1.00 87.56 112 ASN A O 1
ATOM 890 N N . ASN A 1 113 ? -11.094 12.916 0.813 1.00 89.06 113 ASN A N 1
ATOM 891 C CA . ASN A 1 113 ? -10.562 13.769 -0.247 1.00 89.06 113 ASN A CA 1
ATOM 892 C C . ASN A 1 113 ? -9.077 14.071 -0.031 1.00 89.06 113 ASN A C 1
ATOM 894 O O . ASN A 1 113 ? -8.330 14.113 -1.005 1.00 89.06 113 ASN A O 1
ATOM 898 N N . LEU A 1 114 ? -8.647 14.244 1.219 1.00 90.50 114 LEU A N 1
ATOM 899 C CA . LEU A 1 114 ? -7.251 14.473 1.576 1.00 90.50 114 LEU A CA 1
ATOM 900 C C . LEU A 1 114 ? -6.412 13.225 1.280 1.00 90.50 114 LEU A C 1
ATOM 902 O O . LEU A 1 114 ? -5.403 13.333 0.593 1.00 90.50 114 LEU A O 1
ATOM 906 N N . GLU A 1 115 ? -6.881 12.036 1.666 1.00 91.00 115 GLU A N 1
ATOM 907 C CA . GLU A 1 115 ? -6.228 10.761 1.335 1.00 91.00 115 GLU A CA 1
ATOM 908 C C . GLU A 1 115 ? -6.105 10.562 -0.185 1.00 91.00 115 GLU A C 1
ATOM 910 O O . GLU A 1 115 ? -5.028 10.260 -0.704 1.00 91.00 115 GLU A O 1
ATOM 915 N N . LYS A 1 116 ? -7.194 10.802 -0.930 1.00 93.12 116 LYS A N 1
ATOM 916 C CA . LYS A 1 116 ? -7.165 10.758 -2.400 1.00 93.12 116 LYS A CA 1
ATOM 917 C C . LYS A 1 116 ? -6.189 11.773 -2.981 1.00 93.12 116 LYS A C 1
ATOM 919 O O . LYS A 1 116 ? -5.489 11.441 -3.932 1.00 93.12 116 LYS A O 1
ATOM 924 N N . SER A 1 117 ? -6.141 12.986 -2.431 1.00 92.69 117 SER A N 1
ATOM 925 C CA . SER A 1 117 ? -5.205 14.022 -2.865 1.00 92.69 117 SER A CA 1
ATOM 926 C C . SER A 1 117 ? -3.761 13.577 -2.657 1.00 92.69 117 SER A C 1
ATOM 928 O O . SER A 1 117 ? -2.969 13.705 -3.583 1.00 92.69 117 SER A O 1
ATOM 930 N N . THR A 1 118 ? -3.426 13.004 -1.499 1.00 94.06 118 THR A N 1
ATOM 931 C CA . THR A 1 118 ? -2.085 12.468 -1.219 1.00 94.06 118 THR A CA 1
ATOM 932 C C . THR A 1 118 ? -1.705 11.387 -2.225 1.00 94.06 118 THR A C 1
ATOM 934 O O . THR A 1 118 ? -0.650 11.469 -2.846 1.00 94.06 118 THR A O 1
ATOM 937 N N . LYS A 1 119 ? -2.609 10.436 -2.488 1.00 93.56 119 LYS A N 1
ATOM 938 C CA . LYS A 1 119 ? -2.382 9.380 -3.482 1.00 93.56 119 LYS A CA 1
ATOM 939 C C . LYS A 1 119 ? -2.209 9.924 -4.905 1.00 93.56 119 LYS A C 1
ATOM 941 O O . LYS A 1 119 ? -1.435 9.382 -5.690 1.00 93.56 119 LYS A O 1
ATOM 946 N N . ILE A 1 120 ? -2.947 10.974 -5.272 1.00 92.06 120 ILE A N 1
ATOM 947 C CA . ILE A 1 120 ? -2.781 11.645 -6.569 1.00 92.06 120 ILE A CA 1
ATOM 948 C C . ILE A 1 120 ? -1.400 12.296 -6.650 1.00 92.06 120 ILE A C 1
ATOM 950 O O . ILE A 1 120 ? -0.735 12.130 -7.667 1.00 92.06 120 ILE A O 1
ATOM 954 N N . THR A 1 121 ? -0.955 12.981 -5.596 1.00 95.25 121 THR A N 1
ATOM 955 C CA . THR A 1 121 ? 0.385 13.582 -5.537 1.00 95.25 121 THR A CA 1
ATOM 956 C C . THR A 1 121 ? 1.478 12.525 -5.691 1.00 95.25 121 THR A C 1
ATOM 958 O O . THR A 1 121 ? 2.341 12.678 -6.547 1.00 95.25 121 THR A O 1
ATOM 961 N N . GLU A 1 122 ? 1.390 11.405 -4.971 1.00 94.56 122 GLU A N 1
ATOM 962 C CA . GLU A 1 122 ? 2.345 10.292 -5.105 1.00 94.56 122 GLU A CA 1
ATOM 963 C C . GLU A 1 122 ? 2.380 9.725 -6.533 1.00 94.56 122 GLU A C 1
ATOM 965 O O . GLU A 1 122 ? 3.447 9.500 -7.104 1.00 94.56 122 GLU A O 1
ATOM 970 N N . ASN A 1 123 ? 1.212 9.532 -7.155 1.00 93.56 123 ASN A N 1
ATOM 971 C CA . ASN A 1 123 ? 1.139 9.068 -8.541 1.00 93.56 123 ASN A CA 1
ATOM 972 C C . ASN A 1 123 ? 1.726 10.088 -9.529 1.00 93.56 123 ASN A C 1
ATOM 974 O O . ASN A 1 123 ? 2.324 9.689 -10.531 1.00 93.56 123 ASN A O 1
ATOM 978 N N . LEU A 1 124 ? 1.551 11.389 -9.274 1.00 94.44 124 LEU A N 1
ATOM 979 C CA . LEU A 1 124 ? 2.151 12.449 -10.082 1.00 94.44 124 LEU A CA 1
ATOM 980 C C . LEU A 1 124 ? 3.676 12.445 -9.953 1.00 94.44 124 LEU A C 1
ATOM 982 O O . LEU A 1 124 ? 4.351 12.553 -10.973 1.00 94.44 124 LEU A O 1
ATOM 986 N N . ASP A 1 125 ? 4.219 12.241 -8.755 1.00 94.62 125 ASP A N 1
ATOM 987 C CA . ASP A 1 125 ? 5.668 12.143 -8.544 1.00 94.62 125 ASP A CA 1
ATOM 988 C C . ASP A 1 125 ? 6.269 10.955 -9.306 1.00 94.62 125 ASP A C 1
ATOM 990 O O . ASP A 1 125 ? 7.284 11.094 -9.994 1.00 94.62 125 ASP A O 1
ATOM 994 N N . VAL A 1 126 ? 5.600 9.797 -9.276 1.00 93.00 126 VAL A N 1
ATOM 995 C CA . VAL A 1 126 ? 6.003 8.625 -10.068 1.00 93.00 126 VAL A CA 1
ATOM 996 C C . VAL A 1 126 ? 5.927 8.918 -11.568 1.00 93.00 126 VAL A C 1
ATOM 998 O O . VAL A 1 126 ? 6.848 8.570 -12.307 1.00 93.00 126 VAL A O 1
ATOM 1001 N N . ALA A 1 127 ? 4.866 9.582 -12.033 1.00 91.50 127 ALA A N 1
ATOM 1002 C CA . ALA A 1 127 ? 4.725 9.951 -13.440 1.00 91.50 127 ALA A CA 1
ATOM 1003 C C . ALA A 1 127 ? 5.816 10.937 -13.895 1.00 91.50 127 ALA A C 1
ATOM 1005 O O . ALA A 1 127 ? 6.348 10.792 -14.996 1.00 91.50 127 ALA A O 1
ATOM 1006 N N . ILE A 1 128 ? 6.190 11.901 -13.048 1.00 92.94 128 ILE A N 1
ATOM 1007 C CA . ILE A 1 128 ? 7.289 12.840 -13.307 1.00 92.94 128 ILE A CA 1
ATOM 1008 C C . ILE A 1 128 ? 8.623 12.091 -13.374 1.00 92.94 128 ILE A C 1
ATOM 1010 O O . ILE A 1 128 ? 9.395 12.307 -14.310 1.00 92.94 128 ILE A O 1
ATOM 1014 N N . SER A 1 129 ? 8.883 11.180 -12.432 1.00 93.69 129 SER A N 1
ATOM 1015 C CA . SER A 1 129 ? 10.090 10.345 -12.444 1.00 93.69 129 SER A CA 1
ATOM 1016 C C . SER A 1 129 ? 10.182 9.514 -13.724 1.00 93.69 129 SER A C 1
ATOM 1018 O O . SER A 1 129 ? 11.197 9.556 -14.414 1.00 93.69 129 SER A O 1
ATOM 1020 N N . LEU A 1 130 ? 9.099 8.825 -14.097 1.00 94.19 130 LEU A N 1
ATOM 1021 C CA . LEU A 1 130 ? 9.037 8.028 -15.323 1.00 94.19 130 LEU A CA 1
ATOM 1022 C C . LEU A 1 130 ? 9.221 8.893 -16.581 1.00 94.19 130 LEU A C 1
ATOM 1024 O O . LEU A 1 130 ? 9.846 8.461 -17.552 1.00 94.19 130 LEU A O 1
ATOM 1028 N N . GLY A 1 131 ? 8.696 10.120 -16.569 1.00 93.00 131 GLY A N 1
ATOM 1029 C CA . GLY A 1 131 ? 8.911 11.103 -17.628 1.00 93.00 131 GLY A CA 1
ATOM 1030 C C . GLY A 1 131 ? 10.386 11.485 -17.774 1.00 93.00 131 GLY A C 1
ATOM 1031 O O . GLY A 1 131 ? 10.914 11.476 -18.886 1.00 93.00 131 GLY A O 1
ATOM 1032 N N . ASN A 1 132 ? 11.072 11.749 -16.660 1.00 94.69 132 ASN A N 1
ATOM 1033 C CA . ASN A 1 132 ? 12.505 12.054 -16.651 1.00 94.69 132 ASN A CA 1
ATOM 1034 C C . ASN A 1 132 ? 13.354 10.870 -17.142 1.00 94.69 132 ASN A C 1
ATOM 1036 O O . ASN A 1 132 ? 14.279 11.065 -17.937 1.00 94.69 132 ASN A O 1
ATOM 1040 N N . ASP A 1 133 ? 13.014 9.646 -16.735 1.00 94.31 133 ASP A N 1
ATOM 1041 C CA . ASP A 1 133 ? 13.679 8.430 -17.213 1.00 94.31 133 ASP A CA 1
ATOM 1042 C C . ASP A 1 133 ? 13.470 8.246 -18.718 1.00 94.31 133 ASP A C 1
ATOM 1044 O O . ASP A 1 133 ? 14.425 8.006 -19.455 1.00 94.31 133 ASP A O 1
ATOM 1048 N N . SER A 1 134 ? 12.243 8.463 -19.203 1.00 93.88 134 SER A N 1
ATOM 1049 C CA . SER A 1 134 ? 11.911 8.380 -20.630 1.00 93.88 134 SER A CA 1
ATOM 1050 C C . SER A 1 134 ? 12.703 9.392 -21.463 1.00 93.88 134 SER A C 1
ATOM 1052 O O . SER A 1 134 ? 13.228 9.043 -22.522 1.00 93.88 134 SER A O 1
ATOM 1054 N N . ILE A 1 135 ? 12.848 10.631 -20.977 1.00 94.25 135 ILE A N 1
ATOM 1055 C CA . ILE A 1 135 ? 13.683 11.660 -21.619 1.00 94.25 135 ILE A CA 1
ATOM 1056 C C . ILE A 1 135 ? 15.155 11.230 -21.626 1.00 94.25 135 ILE A C 1
ATOM 1058 O O . ILE A 1 135 ? 15.841 11.366 -22.640 1.00 94.25 135 ILE A O 1
ATOM 1062 N N . THR A 1 136 ? 15.643 10.674 -20.518 1.00 94.94 136 THR A N 1
ATOM 1063 C CA . THR A 1 136 ? 17.027 10.199 -20.402 1.00 94.94 136 THR A CA 1
ATOM 1064 C C . THR A 1 136 ? 17.304 9.050 -21.373 1.00 94.94 136 THR A C 1
ATOM 1066 O O . THR A 1 136 ? 18.294 9.087 -22.105 1.00 94.94 136 THR A O 1
ATOM 1069 N N . THR A 1 137 ? 16.406 8.066 -21.458 1.00 95.69 137 THR A N 1
ATOM 1070 C CA . THR A 1 137 ? 16.491 6.969 -22.432 1.00 95.69 137 THR A CA 1
ATOM 1071 C C . THR A 1 137 ? 16.425 7.482 -23.870 1.00 95.69 137 THR A C 1
ATOM 1073 O O . THR A 1 137 ? 17.197 7.024 -24.715 1.00 95.69 137 THR A O 1
ATOM 1076 N N . ALA A 1 138 ? 15.561 8.458 -24.164 1.00 93.56 138 ALA A N 1
ATOM 1077 C CA . ALA A 1 138 ? 15.485 9.068 -25.490 1.00 93.56 138 ALA A CA 1
ATOM 1078 C C . ALA A 1 138 ? 16.805 9.761 -25.876 1.00 93.56 138 ALA A C 1
ATOM 1080 O O . ALA A 1 138 ? 17.305 9.555 -26.982 1.00 93.56 138 ALA A O 1
ATOM 1081 N N . ASN A 1 139 ? 17.420 10.507 -24.954 1.00 94.88 139 ASN A N 1
ATOM 1082 C CA . ASN A 1 139 ? 18.719 11.155 -25.170 1.00 94.88 139 ASN A CA 1
ATOM 1083 C C . ASN A 1 139 ? 19.861 10.144 -25.360 1.00 94.88 139 ASN A C 1
ATOM 1085 O O . ASN A 1 139 ? 20.716 10.332 -26.230 1.00 94.88 139 ASN A O 1
ATOM 1089 N N . ALA A 1 140 ? 19.864 9.053 -24.586 1.00 93.94 140 ALA A N 1
ATOM 1090 C CA . ALA A 1 140 ? 20.826 7.966 -24.756 1.00 93.94 140 ALA A CA 1
ATOM 1091 C C . ALA A 1 140 ? 20.678 7.317 -26.141 1.00 93.94 140 ALA A C 1
ATOM 1093 O O . ALA A 1 140 ? 21.660 7.171 -26.864 1.00 93.94 140 ALA A O 1
ATOM 1094 N N . THR A 1 141 ? 19.439 7.035 -26.554 1.00 94.69 141 THR A N 1
ATOM 1095 C CA . THR A 1 141 ? 19.132 6.475 -27.879 1.00 94.69 141 THR A CA 1
ATOM 1096 C C . THR A 1 141 ? 19.587 7.410 -28.998 1.00 94.69 141 THR A C 1
ATOM 1098 O O . THR A 1 141 ? 20.181 6.961 -29.974 1.00 94.69 141 THR A O 1
ATOM 1101 N N . LEU A 1 142 ? 19.363 8.719 -28.857 1.00 95.50 142 LEU A N 1
ATOM 1102 C CA . LEU A 1 142 ? 19.806 9.715 -29.834 1.00 95.50 142 LEU A CA 1
ATOM 1103 C C . LEU A 1 142 ? 21.333 9.731 -29.964 1.00 95.50 142 LEU A C 1
ATOM 1105 O O . LEU A 1 142 ? 21.850 9.766 -31.081 1.00 95.50 142 LEU A O 1
ATOM 1109 N N . THR A 1 143 ? 22.045 9.653 -28.839 1.00 95.25 143 THR A N 1
ATOM 1110 C CA . THR A 1 143 ? 23.512 9.553 -28.824 1.00 95.25 143 THR A CA 1
ATOM 1111 C C . THR A 1 143 ? 23.986 8.297 -29.554 1.00 95.25 143 THR A C 1
ATOM 1113 O O . THR A 1 143 ? 24.831 8.394 -30.439 1.00 95.25 143 THR A O 1
ATOM 1116 N N . THR A 1 144 ? 23.386 7.137 -29.269 1.00 95.19 144 THR A N 1
ATOM 1117 C CA . THR A 1 144 ? 23.713 5.882 -29.963 1.00 95.19 144 THR A CA 1
ATOM 1118 C C . THR A 1 144 ? 23.460 5.976 -31.467 1.00 95.19 144 THR A C 1
ATOM 1120 O O . THR A 1 144 ? 24.327 5.608 -32.250 1.00 95.19 144 THR A O 1
ATOM 1123 N N . LEU A 1 145 ? 22.327 6.542 -31.896 1.00 94.94 145 LEU A N 1
ATOM 1124 C CA . LEU A 1 145 ? 22.029 6.723 -33.323 1.00 94.94 145 LEU A CA 1
ATOM 1125 C C . LEU A 1 145 ? 23.038 7.646 -34.023 1.00 94.94 145 LEU A C 1
ATOM 1127 O O . LEU A 1 145 ? 23.354 7.454 -35.200 1.00 94.94 145 LEU A O 1
ATOM 1131 N N . TYR A 1 146 ? 23.538 8.661 -33.318 1.00 95.44 146 TYR A N 1
ATOM 1132 C CA . TYR A 1 146 ? 24.579 9.542 -33.836 1.00 95.44 146 TYR A CA 1
ATOM 1133 C C . TYR A 1 146 ? 25.911 8.800 -34.018 1.00 95.44 146 TYR A C 1
ATOM 1135 O O . TYR A 1 146 ? 26.538 8.914 -35.077 1.00 95.44 146 TYR A O 1
ATOM 1143 N N . ASP A 1 147 ? 26.314 8.007 -33.024 1.00 95.00 147 ASP A N 1
ATOM 1144 C CA . ASP A 1 147 ? 27.524 7.185 -33.089 1.00 95.00 147 ASP A CA 1
ATOM 1145 C C . ASP A 1 147 ? 27.423 6.116 -34.186 1.00 95.00 147 ASP A C 1
ATOM 1147 O O . ASP A 1 147 ? 28.350 5.966 -34.986 1.00 95.00 147 ASP A O 1
ATOM 1151 N N . ASP A 1 148 ? 26.275 5.450 -34.318 1.00 95.19 148 ASP A N 1
ATOM 1152 C CA . ASP A 1 148 ? 26.013 4.476 -35.381 1.00 95.19 148 ASP A CA 1
ATOM 1153 C C . ASP A 1 148 ? 26.141 5.110 -36.767 1.00 95.19 148 ASP A C 1
ATOM 1155 O O . ASP A 1 148 ? 26.793 4.561 -37.659 1.00 95.19 148 ASP A O 1
ATOM 1159 N N . ARG A 1 149 ? 25.591 6.316 -36.956 1.00 93.31 149 ARG A N 1
ATOM 1160 C CA . ARG A 1 149 ? 25.737 7.054 -38.217 1.00 93.31 149 ARG A CA 1
ATOM 1161 C C . ARG A 1 149 ? 27.204 7.340 -38.535 1.00 93.31 149 ARG A C 1
ATOM 1163 O O . ARG A 1 149 ? 27.619 7.218 -39.687 1.00 93.31 149 ARG A O 1
ATOM 1170 N N . LYS A 1 150 ? 28.001 7.700 -37.527 1.00 95.12 150 LYS A N 1
ATOM 1171 C CA . LYS A 1 150 ? 29.444 7.910 -37.684 1.00 95.12 150 LYS A CA 1
ATOM 1172 C C . LYS A 1 150 ? 30.163 6.608 -38.049 1.00 95.12 150 LYS A C 1
ATOM 1174 O O . LYS A 1 150 ? 31.009 6.619 -38.941 1.00 95.12 150 LYS A O 1
ATOM 1179 N N . HIS A 1 151 ? 29.813 5.490 -37.415 1.00 93.88 151 HIS A N 1
ATOM 1180 C CA . HIS A 1 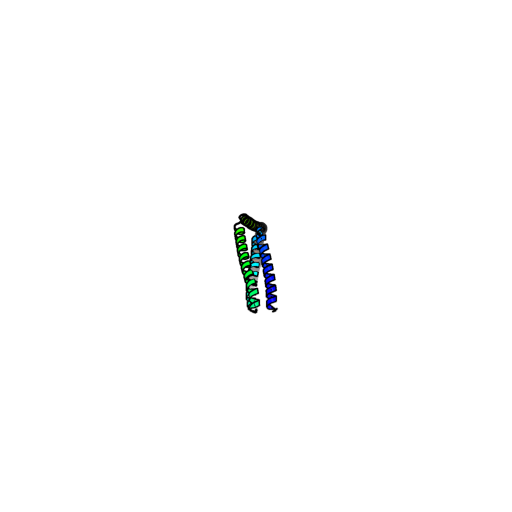151 ? 30.367 4.179 -37.752 1.00 93.88 151 HIS A CA 1
ATOM 1181 C C . HIS A 1 151 ? 30.030 3.753 -39.183 1.00 93.88 151 HIS A C 1
ATOM 1183 O O . HIS A 1 151 ? 30.919 3.287 -39.892 1.00 93.88 151 HIS A O 1
ATOM 1189 N N . ILE A 1 152 ? 28.794 3.970 -39.638 1.00 94.88 152 ILE A N 1
ATOM 1190 C CA . ILE A 1 152 ? 28.374 3.675 -41.015 1.00 94.88 152 ILE A CA 1
ATOM 1191 C C . ILE A 1 152 ? 29.170 4.507 -42.023 1.00 94.88 152 ILE A C 1
ATOM 1193 O O . ILE A 1 152 ? 29.655 3.955 -43.009 1.00 94.88 152 ILE A O 1
ATOM 1197 N N . ASN A 1 153 ? 29.359 5.803 -41.763 1.00 93.56 153 ASN A N 1
ATOM 1198 C CA . ASN A 1 153 ? 30.177 6.652 -42.632 1.00 93.56 153 ASN A CA 1
ATOM 1199 C C . ASN A 1 153 ? 31.617 6.127 -42.725 1.00 93.56 153 ASN A C 1
ATOM 1201 O O . ASN A 1 153 ? 32.135 5.956 -43.822 1.00 93.56 153 ASN A O 1
ATOM 1205 N N . ASN A 1 154 ? 32.225 5.764 -41.591 1.00 93.50 154 ASN A N 1
ATOM 1206 C CA . ASN A 1 154 ? 33.568 5.181 -41.580 1.00 93.50 154 ASN A CA 1
ATOM 1207 C C . ASN A 1 154 ? 33.635 3.842 -42.337 1.00 93.50 154 ASN A C 1
ATOM 1209 O O . ASN A 1 154 ? 34.638 3.550 -42.983 1.00 93.50 154 ASN A O 1
ATOM 1213 N N . ILE A 1 155 ? 32.596 3.003 -42.250 1.00 91.69 155 ILE A N 1
ATOM 1214 C CA . ILE A 1 155 ? 32.516 1.749 -43.013 1.00 91.69 155 ILE A CA 1
ATOM 1215 C C . ILE A 1 155 ? 32.458 2.045 -44.511 1.00 91.69 155 ILE A C 1
ATOM 1217 O O . ILE A 1 155 ? 33.153 1.380 -45.274 1.00 91.69 155 ILE A O 1
ATOM 1221 N N . ASN A 1 156 ? 31.667 3.037 -44.921 1.00 92.19 156 ASN A N 1
ATOM 1222 C CA . ASN A 1 156 ? 31.568 3.443 -46.317 1.00 92.19 156 ASN A CA 1
ATOM 1223 C C . ASN A 1 156 ? 32.923 3.933 -46.852 1.00 92.19 156 ASN A C 1
ATOM 1225 O O . ASN A 1 156 ? 33.394 3.432 -47.870 1.00 92.19 156 ASN A O 1
ATOM 1229 N N . ASP A 1 157 ? 33.592 4.815 -46.108 1.00 91.50 157 ASP A N 1
AT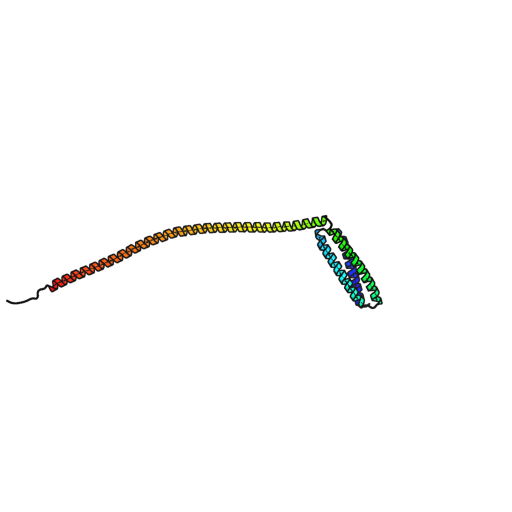OM 1230 C CA . ASP A 1 157 ? 34.916 5.332 -46.472 1.00 91.50 157 ASP A CA 1
ATOM 1231 C C . ASP A 1 157 ? 35.959 4.202 -46.565 1.00 91.50 157 ASP A C 1
ATOM 1233 O O . ASP A 1 157 ? 36.749 4.134 -47.509 1.00 91.50 157 ASP A O 1
ATOM 1237 N N . ASN A 1 158 ? 35.936 3.257 -45.620 1.00 92.75 158 ASN A N 1
ATOM 1238 C CA . ASN A 1 158 ? 36.824 2.094 -45.645 1.00 92.75 158 ASN A CA 1
ATOM 1239 C C . ASN A 1 158 ? 36.521 1.144 -46.813 1.00 92.75 158 ASN A C 1
ATOM 1241 O O . ASN A 1 158 ? 37.444 0.553 -47.376 1.00 92.75 158 ASN A O 1
ATOM 1245 N N . LEU A 1 159 ? 35.252 0.976 -47.191 1.00 92.94 159 LEU A N 1
ATOM 1246 C CA . LEU A 1 159 ? 34.850 0.116 -48.304 1.00 92.94 159 LEU A CA 1
ATOM 1247 C C . LEU A 1 159 ? 35.377 0.654 -49.640 1.00 92.94 159 LEU A C 1
ATOM 1249 O O . LEU A 1 159 ? 35.870 -0.128 -50.457 1.00 92.94 159 LEU A O 1
ATOM 1253 N N . ASP A 1 160 ? 35.371 1.974 -49.825 1.00 91.06 160 ASP A N 1
ATOM 1254 C CA . ASP A 1 160 ? 35.957 2.627 -51.000 1.00 91.06 160 ASP A CA 1
ATOM 1255 C C . ASP A 1 160 ? 37.479 2.418 -51.080 1.00 91.06 160 ASP A C 1
ATOM 1257 O O . ASP A 1 160 ? 38.026 2.136 -52.157 1.00 91.06 160 ASP A O 1
ATOM 1261 N N . ILE A 1 161 ? 38.172 2.481 -49.936 1.00 92.31 161 ILE A N 1
ATOM 1262 C CA . ILE A 1 161 ? 39.608 2.180 -49.847 1.00 92.31 161 ILE A CA 1
ATOM 1263 C C . ILE A 1 161 ? 39.866 0.719 -50.227 1.00 92.31 161 ILE A C 1
ATOM 1265 O O . ILE A 1 161 ? 40.679 0.456 -51.114 1.00 92.31 161 ILE A O 1
ATOM 1269 N N . VAL A 1 162 ? 39.139 -0.229 -49.628 1.00 91.56 162 VAL A N 1
ATOM 1270 C CA . VAL A 1 162 ? 39.282 -1.667 -49.919 1.00 91.56 162 VAL A CA 1
ATOM 1271 C C . VAL A 1 162 ? 39.008 -1.962 -51.393 1.00 91.56 1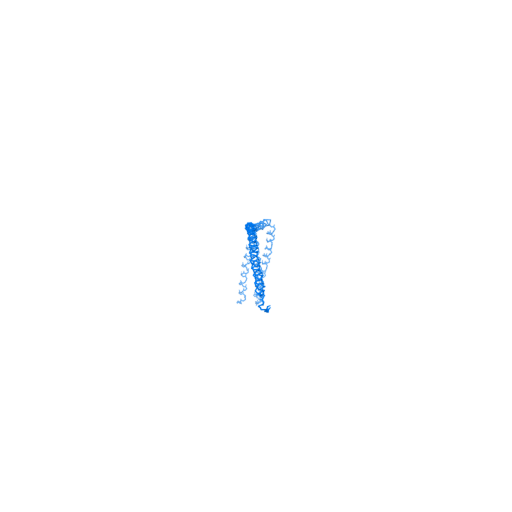62 VAL A C 1
ATOM 1273 O O . VAL A 1 162 ? 39.750 -2.721 -52.017 1.00 91.56 162 VAL A O 1
ATOM 1276 N N . HIS A 1 163 ? 37.984 -1.348 -51.986 1.00 92.38 163 HIS A N 1
ATOM 1277 C CA . HIS A 1 163 ? 37.685 -1.504 -53.407 1.00 92.38 163 HIS A CA 1
ATOM 1278 C C . HIS A 1 163 ? 38.831 -0.981 -54.289 1.00 92.38 163 HIS A C 1
ATOM 1280 O O . HIS A 1 163 ? 39.247 -1.639 -55.250 1.00 92.38 163 HIS A O 1
ATOM 1286 N N . THR A 1 164 ? 39.400 0.170 -53.931 1.00 93.00 164 THR A N 1
ATOM 1287 C CA . THR A 1 164 ? 40.552 0.751 -54.630 1.00 93.00 164 THR A CA 1
ATOM 1288 C C . THR A 1 164 ? 41.790 -0.143 -54.507 1.00 93.00 164 THR A C 1
ATOM 1290 O O . THR A 1 164 ? 42.451 -0.443 -55.507 1.00 93.00 164 THR A O 1
ATOM 1293 N N . GLU A 1 165 ? 42.089 -0.647 -53.311 1.00 91.88 165 GLU A N 1
ATOM 1294 C CA . GLU A 1 165 ? 43.188 -1.586 -53.079 1.00 91.88 165 GLU A CA 1
ATOM 1295 C C . GLU A 1 165 ? 42.983 -2.904 -53.837 1.00 91.88 165 GLU A C 1
ATOM 1297 O O . GLU A 1 165 ? 43.913 -3.393 -54.483 1.00 91.88 165 GLU A O 1
ATOM 1302 N N . ALA A 1 166 ? 41.762 -3.438 -53.875 1.00 92.25 166 ALA A N 1
ATOM 1303 C CA . ALA A 1 166 ? 41.430 -4.631 -54.648 1.00 92.25 166 ALA A CA 1
ATOM 1304 C C . ALA A 1 166 ? 41.661 -4.420 -56.154 1.00 92.25 166 ALA A C 1
ATOM 1306 O O . ALA A 1 166 ? 42.273 -5.269 -56.811 1.00 92.25 166 ALA A O 1
ATOM 1307 N N . LEU A 1 167 ? 41.258 -3.269 -56.707 1.00 93.06 167 LEU A N 1
ATOM 1308 C CA . LEU A 1 167 ? 41.520 -2.912 -58.106 1.00 93.06 167 LEU A CA 1
ATOM 1309 C C . LEU A 1 167 ? 43.020 -2.787 -58.398 1.00 93.06 167 LEU A C 1
ATOM 1311 O O . LEU A 1 167 ? 43.509 -3.289 -59.419 1.00 93.06 167 LEU A O 1
ATOM 1315 N N . THR A 1 168 ? 43.782 -2.144 -57.510 1.00 93.25 168 THR A N 1
ATOM 1316 C CA . THR A 1 168 ? 45.241 -2.042 -57.674 1.00 93.25 168 THR A CA 1
ATOM 1317 C C . THR A 1 168 ? 45.922 -3.412 -57.570 1.00 93.25 168 THR A C 1
ATOM 1319 O O . THR A 1 168 ? 46.804 -3.719 -58.383 1.00 93.25 168 THR A O 1
ATOM 1322 N N . GLY A 1 169 ? 45.464 -4.273 -56.656 1.00 91.19 169 GLY A N 1
ATOM 1323 C CA . GLY A 1 169 ? 45.894 -5.661 -56.495 1.00 91.19 169 GLY A CA 1
ATOM 1324 C C . GLY A 1 169 ? 45.616 -6.509 -57.736 1.00 91.19 169 GLY A C 1
ATOM 1325 O O . GLY A 1 169 ? 46.534 -7.138 -58.268 1.00 91.19 169 GLY A O 1
ATOM 1326 N N . ALA A 1 170 ? 44.397 -6.447 -58.278 1.00 91.50 170 ALA A N 1
ATOM 1327 C CA . ALA A 1 170 ? 44.011 -7.136 -59.508 1.00 91.50 170 ALA A CA 1
ATOM 1328 C C . ALA A 1 170 ? 44.870 -6.692 -60.706 1.00 91.50 170 ALA A C 1
ATOM 1330 O O . ALA A 1 170 ? 45.394 -7.520 -61.459 1.00 91.50 170 ALA A O 1
ATOM 1331 N N . ASN A 1 171 ? 45.107 -5.385 -60.849 1.00 90.56 171 ASN A N 1
ATOM 1332 C CA . ASN A 1 171 ? 45.977 -4.843 -61.893 1.00 90.56 171 ASN A CA 1
ATOM 1333 C C . ASN A 1 171 ? 47.443 -5.276 -61.723 1.00 90.56 171 ASN A C 1
ATOM 1335 O O . ASN A 1 171 ? 48.146 -5.539 -62.707 1.00 90.56 171 ASN A O 1
ATOM 1339 N N . ARG A 1 172 ? 47.936 -5.380 -60.485 1.00 91.06 172 ARG A N 1
ATOM 1340 C CA . ARG A 1 172 ? 49.277 -5.905 -60.190 1.00 91.06 172 ARG A CA 1
ATOM 1341 C C . ARG A 1 172 ? 49.381 -7.396 -60.521 1.00 91.06 172 ARG A C 1
ATOM 1343 O O . ARG A 1 172 ? 50.330 -7.775 -61.209 1.00 91.06 172 ARG A O 1
ATOM 1350 N N . ALA A 1 173 ? 48.395 -8.202 -60.133 1.00 87.75 173 ALA A N 1
ATOM 1351 C CA . ALA A 1 173 ? 48.326 -9.625 -60.456 1.00 87.75 173 ALA A CA 1
ATOM 1352 C C . ALA A 1 173 ? 48.295 -9.858 -61.975 1.00 87.75 173 ALA A C 1
ATOM 1354 O O . ALA A 1 173 ? 49.103 -10.624 -62.500 1.00 87.75 173 ALA A O 1
ATOM 1355 N N . LYS A 1 174 ? 47.469 -9.105 -62.715 1.00 91.44 174 LYS A N 1
ATOM 1356 C CA . LYS A 1 174 ? 47.416 -9.157 -64.187 1.00 91.44 174 LYS A CA 1
ATOM 1357 C C . LYS A 1 174 ? 48.780 -8.884 -64.827 1.00 91.44 174 LYS A C 1
ATOM 1359 O O . LYS A 1 174 ? 49.163 -9.562 -65.781 1.00 91.44 174 LYS A O 1
ATOM 1364 N N . ARG A 1 175 ? 49.544 -7.918 -64.298 1.00 88.44 175 ARG A N 1
ATOM 1365 C CA . ARG A 1 175 ? 50.914 -7.631 -64.765 1.00 88.44 175 ARG A CA 1
ATOM 1366 C C . ARG A 1 175 ? 51.884 -8.775 -64.463 1.00 88.44 175 ARG A C 1
ATOM 1368 O O . ARG A 1 175 ? 52.721 -9.075 -65.310 1.00 88.44 175 ARG A O 1
ATOM 1375 N N . MET A 1 176 ? 51.773 -9.421 -63.303 1.00 88.81 176 MET A N 1
ATOM 1376 C CA . MET A 1 176 ? 52.613 -10.570 -62.940 1.00 88.81 176 MET A CA 1
ATOM 1377 C C . MET A 1 176 ? 52.325 -11.791 -63.818 1.00 88.81 176 MET A C 1
ATOM 1379 O O . MET A 1 176 ? 53.259 -12.356 -64.381 1.00 88.81 176 MET A O 1
ATOM 1383 N N . VAL A 1 177 ? 51.048 -12.132 -64.021 1.00 89.19 177 VAL A N 1
ATOM 1384 C CA . VAL A 1 177 ? 50.636 -13.232 -64.912 1.00 89.19 177 VAL A CA 1
ATOM 1385 C C . VAL A 1 177 ? 51.125 -12.981 -66.335 1.00 89.19 177 VAL A C 1
ATOM 1387 O O . VAL A 1 177 ? 51.710 -13.864 -66.957 1.00 89.19 177 VAL A O 1
ATOM 1390 N N . ARG A 1 178 ? 50.978 -11.748 -66.835 1.00 88.19 178 ARG A N 1
ATOM 1391 C CA . ARG A 1 178 ? 51.490 -11.361 -68.153 1.00 88.19 178 ARG A CA 1
ATOM 1392 C C . ARG A 1 178 ? 53.006 -11.573 -68.258 1.00 88.19 178 ARG A C 1
ATOM 1394 O O . ARG A 1 178 ? 53.463 -12.141 -69.243 1.00 88.19 178 ARG A O 1
ATOM 1401 N N . ARG A 1 179 ? 53.785 -11.160 -67.249 1.00 89.25 179 ARG A N 1
ATOM 1402 C CA . ARG A 1 179 ? 55.244 -11.384 -67.219 1.00 89.25 179 ARG A CA 1
ATOM 1403 C C . ARG A 1 179 ? 55.601 -12.872 -67.215 1.00 89.25 179 ARG A C 1
ATOM 1405 O O . ARG A 1 179 ? 56.500 -13.263 -67.949 1.00 89.25 179 ARG A O 1
ATOM 1412 N N . ALA A 1 180 ? 54.891 -13.692 -66.441 1.00 87.12 180 ALA A N 1
ATOM 1413 C CA . ALA A 1 180 ? 55.121 -15.136 -66.389 1.00 87.12 180 ALA A CA 1
ATOM 1414 C C . ALA A 1 180 ? 54.850 -15.813 -67.744 1.00 87.12 180 ALA A C 1
ATOM 1416 O O . ALA A 1 180 ? 55.674 -16.596 -68.215 1.00 87.12 180 ALA A O 1
ATOM 1417 N N . LEU A 1 181 ? 53.742 -15.455 -68.405 1.00 86.12 181 LEU A N 1
ATOM 1418 C CA . LEU A 1 181 ? 53.400 -15.973 -69.731 1.00 86.12 181 LEU A CA 1
ATOM 1419 C C . LEU A 1 181 ? 54.426 -15.560 -70.794 1.00 86.12 181 LEU A C 1
ATOM 1421 O O . LEU A 1 181 ? 54.873 -16.414 -71.554 1.00 86.12 181 LEU A O 1
ATOM 1425 N N . TYR A 1 182 ? 54.849 -14.289 -70.824 1.00 88.62 182 TYR A N 1
ATOM 1426 C CA . TYR A 1 182 ? 55.880 -13.841 -71.769 1.00 88.62 182 TYR A CA 1
ATOM 1427 C C . TYR A 1 182 ? 57.226 -14.520 -71.530 1.00 88.62 182 TYR A C 1
ATOM 1429 O O . TYR A 1 182 ? 57.878 -14.900 -72.496 1.00 88.62 182 TYR A O 1
ATOM 1437 N N . ASN A 1 183 ? 57.636 -14.708 -70.273 1.00 88.88 183 ASN A N 1
ATOM 1438 C CA . ASN A 1 183 ? 58.891 -15.394 -69.980 1.00 88.88 183 ASN A CA 1
ATOM 1439 C C . ASN A 1 183 ? 58.849 -16.853 -70.457 1.00 88.88 183 ASN A C 1
ATOM 1441 O O . ASN A 1 183 ? 59.774 -17.316 -71.116 1.00 88.88 183 ASN A O 1
ATOM 1445 N N . ASN A 1 184 ? 57.740 -17.555 -70.203 1.00 88.38 184 ASN A N 1
ATOM 1446 C CA . ASN A 1 184 ? 57.572 -18.931 -70.666 1.00 88.38 184 ASN A CA 1
ATOM 1447 C C . ASN A 1 184 ? 57.553 -19.016 -72.205 1.00 88.38 184 ASN A C 1
ATOM 1449 O O . ASN A 1 184 ? 58.224 -19.862 -72.792 1.00 88.38 184 ASN A O 1
ATOM 1453 N N . PHE A 1 185 ? 56.855 -18.091 -72.871 1.00 89.94 185 PHE A N 1
ATOM 1454 C CA . PHE A 1 185 ? 56.833 -18.006 -74.333 1.00 89.94 185 PHE A CA 1
ATOM 1455 C C . PHE A 1 185 ? 58.224 -17.731 -74.929 1.00 89.94 185 PHE A C 1
ATOM 1457 O O . PHE A 1 185 ? 58.617 -18.378 -75.901 1.00 89.94 185 PHE A O 1
ATOM 1464 N N . LEU A 1 186 ? 58.999 -16.815 -74.336 1.00 89.25 186 LEU A N 1
ATOM 1465 C CA . LEU A 1 186 ? 60.367 -16.515 -74.769 1.00 89.25 186 LEU A CA 1
ATOM 1466 C C . LEU A 1 186 ? 61.291 -17.729 -74.620 1.00 89.25 186 LEU A C 1
ATOM 1468 O O . LEU A 1 186 ? 62.028 -18.041 -75.553 1.00 89.25 186 LEU A O 1
ATOM 1472 N N . ILE A 1 187 ? 61.215 -18.449 -73.496 1.00 92.19 187 ILE A N 1
ATOM 1473 C CA . ILE A 1 187 ? 62.010 -19.665 -73.262 1.00 92.19 187 ILE A CA 1
ATOM 1474 C C . ILE A 1 187 ? 61.696 -20.725 -74.324 1.00 92.19 187 ILE A C 1
ATOM 1476 O O . ILE A 1 187 ? 62.612 -21.243 -74.960 1.00 92.19 187 ILE A O 1
ATOM 1480 N N . TRP A 1 188 ? 60.415 -21.004 -74.581 1.00 90.56 188 TRP A N 1
ATOM 1481 C CA . TRP A 1 188 ? 60.012 -21.965 -75.615 1.00 90.56 188 TRP A CA 1
ATOM 1482 C C . TRP A 1 188 ? 60.433 -21.540 -77.024 1.00 90.56 188 TRP A C 1
ATOM 1484 O O . TRP A 1 188 ? 60.851 -22.382 -77.819 1.00 90.56 188 TRP A O 1
ATOM 1494 N N . THR A 1 189 ? 60.393 -20.238 -77.319 1.00 91.06 189 THR A N 1
ATOM 1495 C CA . THR A 1 189 ? 60.878 -19.694 -78.596 1.00 91.06 189 THR A CA 1
ATOM 1496 C C . THR A 1 189 ? 62.378 -19.955 -78.773 1.00 91.06 189 THR A C 1
ATOM 1498 O O . THR A 1 189 ? 62.801 -20.389 -79.844 1.00 91.06 189 THR A O 1
ATOM 1501 N N . ILE A 1 190 ? 63.184 -19.763 -77.721 1.00 92.62 190 ILE A N 1
ATOM 1502 C CA . ILE A 1 190 ? 64.628 -20.057 -77.737 1.00 92.62 190 ILE A CA 1
ATOM 1503 C C . ILE A 1 190 ? 64.880 -21.557 -77.934 1.00 92.62 190 ILE A C 1
ATOM 1505 O O . ILE A 1 190 ? 65.716 -21.930 -78.757 1.00 92.62 190 ILE A O 1
ATOM 1509 N N . VAL A 1 191 ? 64.145 -22.421 -77.224 1.00 93.12 191 VAL A N 1
ATOM 1510 C CA . VAL A 1 191 ? 64.252 -23.884 -77.371 1.00 93.12 191 VAL A CA 1
ATOM 1511 C C . VAL A 1 191 ? 63.961 -24.308 -78.811 1.00 93.12 191 VAL A C 1
ATOM 1513 O O . VAL A 1 191 ? 64.740 -25.059 -79.394 1.00 93.12 191 VAL A O 1
ATOM 1516 N N . PHE A 1 192 ? 62.890 -23.788 -79.417 1.00 94.19 192 PHE A N 1
ATOM 1517 C CA . PHE A 1 192 ? 62.553 -24.068 -80.814 1.00 94.19 192 PHE A CA 1
ATOM 1518 C C . PHE A 1 192 ? 63.674 -23.643 -81.774 1.00 94.19 192 PHE A C 1
ATOM 1520 O O . PHE A 1 192 ? 64.078 -24.417 -82.642 1.00 94.19 192 PHE A O 1
ATOM 1527 N N . LEU A 1 193 ? 64.231 -22.444 -81.581 1.00 93.62 193 LEU A N 1
ATOM 1528 C CA . LEU A 1 193 ? 65.318 -21.911 -82.407 1.00 93.62 193 LEU A CA 1
ATOM 1529 C C . LEU A 1 193 ? 66.585 -22.782 -82.304 1.00 93.62 193 LEU A C 1
ATOM 1531 O O . LEU A 1 193 ? 67.208 -23.096 -83.319 1.00 93.62 193 LEU A O 1
ATOM 1535 N N . LEU A 1 194 ? 66.924 -23.251 -81.098 1.00 93.12 194 LEU A N 1
ATOM 1536 C CA . LEU A 1 194 ? 68.033 -24.184 -80.882 1.00 93.12 194 LEU A CA 1
ATOM 1537 C C . LEU A 1 194 ? 67.804 -25.535 -81.566 1.00 93.12 194 LEU A C 1
ATOM 1539 O O . LEU A 1 194 ? 68.734 -26.056 -82.175 1.00 93.12 194 LEU A O 1
ATOM 1543 N N . VAL A 1 195 ? 66.588 -26.087 -81.520 1.00 92.88 195 VAL A N 1
ATOM 1544 C CA . VAL A 1 195 ? 66.252 -27.345 -82.213 1.00 92.88 195 VAL A CA 1
ATOM 1545 C C . VAL A 1 195 ? 66.419 -27.199 -83.726 1.00 92.88 195 VAL A C 1
ATOM 1547 O O . VAL A 1 195 ? 67.001 -28.080 -84.360 1.00 92.88 195 VAL A O 1
ATOM 1550 N N . VAL A 1 196 ? 65.982 -26.076 -84.305 1.00 92.38 196 VAL A N 1
ATOM 1551 C CA . VAL A 1 196 ? 66.173 -25.783 -85.736 1.00 92.38 196 VAL A CA 1
ATOM 1552 C C . VAL A 1 196 ? 67.662 -25.693 -86.084 1.00 92.38 196 VAL A C 1
ATOM 1554 O O . VAL A 1 196 ? 68.097 -26.309 -87.057 1.00 92.38 196 VAL A O 1
ATOM 1557 N N . LEU A 1 197 ? 68.465 -24.992 -85.274 1.00 91.19 197 LEU A N 1
ATOM 1558 C CA . LEU A 1 197 ? 69.919 -24.908 -85.467 1.00 91.19 197 LEU A CA 1
ATOM 1559 C C . LEU A 1 197 ? 70.606 -26.275 -85.350 1.00 91.19 197 LEU A C 1
ATOM 1561 O O . LEU A 1 197 ? 71.517 -26.578 -86.121 1.00 91.19 197 LEU A O 1
ATOM 1565 N N . LEU A 1 198 ? 70.166 -27.115 -84.414 1.00 90.94 198 LEU A N 1
ATOM 1566 C CA . LEU A 1 198 ? 70.706 -28.459 -84.213 1.00 90.94 198 LEU A CA 1
ATOM 1567 C C . LEU A 1 198 ? 70.349 -29.370 -85.397 1.00 90.94 198 LEU A C 1
ATOM 1569 O O . LEU A 1 198 ? 71.222 -30.056 -85.927 1.00 90.94 198 LEU A O 1
ATOM 1573 N N . GLY A 1 199 ? 69.103 -29.308 -85.877 1.00 91.00 199 GLY A N 1
ATOM 1574 C CA . GLY A 1 199 ? 68.667 -29.987 -87.098 1.00 91.00 199 GLY A CA 1
ATOM 1575 C C . GLY A 1 199 ? 69.471 -29.547 -88.324 1.00 91.00 199 GLY A C 1
ATOM 1576 O O . GLY A 1 199 ? 69.931 -30.389 -89.094 1.00 91.00 199 GLY A O 1
ATOM 1577 N N . PHE A 1 200 ? 69.728 -28.244 -88.462 1.00 90.12 200 PHE A N 1
ATOM 1578 C CA . PHE A 1 200 ? 70.563 -27.700 -89.533 1.00 90.12 200 PHE A CA 1
ATOM 1579 C C . PHE A 1 200 ? 72.023 -28.178 -89.436 1.00 90.12 200 PHE A C 1
ATOM 1581 O O . PHE A 1 200 ? 72.612 -28.590 -90.435 1.00 90.12 200 PHE A O 1
ATOM 1588 N N . SER A 1 201 ? 72.594 -28.192 -88.229 1.00 86.44 201 SER A N 1
ATOM 1589 C CA . SER A 1 201 ? 73.949 -28.694 -87.960 1.00 86.44 201 SER A CA 1
ATOM 1590 C C . SER A 1 201 ? 74.092 -30.185 -88.292 1.00 86.44 201 SER A C 1
ATOM 1592 O O . SER A 1 201 ? 75.046 -30.590 -88.962 1.00 86.44 201 SER A O 1
ATOM 1594 N N . LEU A 1 202 ? 73.112 -31.008 -87.897 1.00 86.50 202 LEU A N 1
ATOM 1595 C CA . LEU A 1 202 ? 73.066 -32.433 -88.238 1.00 86.50 202 LEU A CA 1
ATOM 1596 C C . LEU A 1 202 ? 72.927 -32.653 -89.744 1.00 86.50 202 LEU A C 1
ATOM 1598 O O . LEU A 1 202 ? 73.674 -33.457 -90.303 1.00 86.50 202 LEU A O 1
ATOM 1602 N N . TYR A 1 203 ? 72.029 -31.917 -90.404 1.00 87.56 203 TYR A N 1
ATOM 1603 C CA . TYR A 1 203 ? 71.853 -31.975 -91.855 1.00 87.56 203 TYR A CA 1
ATOM 1604 C C . TYR A 1 203 ? 73.160 -31.656 -92.592 1.00 87.56 203 TYR A C 1
ATOM 1606 O O . TYR A 1 203 ? 73.562 -32.390 -93.494 1.00 87.56 203 TYR A O 1
ATOM 1614 N N . TRP A 1 204 ? 73.881 -30.616 -92.163 1.00 82.50 204 TRP A N 1
ATOM 1615 C CA . TRP A 1 204 ? 75.169 -30.261 -92.755 1.00 82.50 204 TRP A CA 1
ATOM 1616 C C . TRP A 1 204 ? 76.249 -31.322 -92.498 1.00 82.50 204 TRP A C 1
ATOM 1618 O O . TRP A 1 204 ? 77.028 -31.645 -93.394 1.00 82.50 204 TRP A O 1
ATOM 1628 N N . LYS A 1 205 ? 76.295 -31.903 -91.290 1.00 80.44 205 LYS A N 1
ATOM 1629 C CA . LYS A 1 205 ? 77.290 -32.923 -90.914 1.00 80.44 205 LYS A CA 1
ATOM 1630 C C . LYS A 1 205 ? 77.076 -34.260 -91.635 1.00 80.44 205 LYS A C 1
ATOM 1632 O O . LYS A 1 205 ? 78.056 -34.891 -92.023 1.00 80.44 205 LYS A O 1
ATOM 1637 N N . LEU A 1 206 ? 75.824 -34.672 -91.843 1.00 73.19 206 LEU A N 1
ATOM 1638 C CA . LEU A 1 206 ? 75.465 -35.881 -92.599 1.00 73.19 206 LEU A CA 1
ATOM 1639 C C . LEU A 1 206 ? 75.662 -35.719 -94.113 1.00 73.19 206 LEU A C 1
ATOM 1641 O O . LEU A 1 206 ? 75.774 -36.715 -94.821 1.00 73.19 206 LEU A O 1
ATOM 1645 N N . ARG A 1 207 ? 75.777 -34.482 -94.612 1.00 65.69 207 ARG A N 1
ATOM 1646 C CA . ARG A 1 207 ? 76.080 -34.185 -96.019 1.00 65.69 207 ARG A CA 1
ATOM 1647 C C . ARG A 1 207 ? 77.576 -34.264 -96.359 1.00 65.69 207 ARG A C 1
ATOM 1649 O O . ARG A 1 207 ? 77.978 -33.775 -97.411 1.00 65.69 207 ARG A O 1
ATOM 1656 N N . LYS A 1 208 ? 78.424 -34.867 -95.514 1.00 55.41 208 LYS A N 1
ATOM 1657 C CA . LYS A 1 208 ? 79.773 -35.249 -95.959 1.00 55.41 208 LYS A CA 1
ATOM 1658 C C . LYS A 1 208 ? 79.646 -36.449 -96.909 1.00 55.41 208 LYS A C 1
ATOM 1660 O O . LYS A 1 208 ? 79.202 -37.504 -96.455 1.00 55.41 208 LYS A O 1
ATOM 1665 N N . PRO A 1 209 ? 79.979 -36.304 -98.205 1.00 57.34 209 PRO A N 1
ATOM 1666 C CA . PRO A 1 209 ? 79.931 -37.418 -99.140 1.00 57.34 209 PRO A CA 1
ATOM 1667 C C . PRO A 1 209 ? 80.888 -38.513 -98.668 1.00 57.34 209 PRO A C 1
ATOM 1669 O O . PRO A 1 209 ? 82.014 -38.224 -98.255 1.00 57.34 209 PRO A O 1
ATOM 1672 N N . LYS A 1 210 ? 80.401 -39.760 -98.700 1.00 51.12 210 LYS A N 1
ATOM 1673 C CA . LYS A 1 210 ? 81.232 -40.959 -98.582 1.00 51.12 210 LYS A CA 1
ATOM 1674 C C . LYS A 1 210 ? 82.401 -40.819 -99.559 1.00 51.12 210 LYS A C 1
ATOM 1676 O O . LYS A 1 210 ? 82.192 -40.479 -100.721 1.00 51.12 210 LYS A O 1
ATOM 1681 N N . SER A 1 211 ? 83.601 -41.004 -99.029 1.00 48.22 211 SER A N 1
ATOM 1682 C CA . SER A 1 211 ? 84.838 -41.149 -99.780 1.00 48.22 211 SER A CA 1
ATOM 1683 C C . SER A 1 211 ? 84.744 -42.290 -100.789 1.00 48.22 211 SER A C 1
ATOM 1685 O O . SER A 1 211 ? 83.985 -43.233 -100.565 1.00 48.22 211 SER A O 1
ATOM 1687 N N . GLU A 1 212 ? 85.615 -42.188 -101.801 1.00 46.28 212 GLU A N 1
ATOM 1688 C CA . GLU A 1 212 ? 86.089 -43.282 -102.663 1.00 46.28 212 GLU A CA 1
ATOM 1689 C C . GLU A 1 212 ? 85.032 -43.767 -103.681 1.00 46.28 212 GLU A C 1
ATOM 1691 O O . GLU A 1 212 ? 83.840 -43.787 -103.419 1.00 46.28 212 GLU A O 1
ATOM 1696 N N . GLU A 1 213 ? 85.348 -44.093 -104.929 1.00 45.66 213 GLU A N 1
ATOM 1697 C CA . GLU A 1 213 ? 86.546 -44.725 -105.469 1.00 45.66 213 GLU A CA 1
ATOM 1698 C C . GLU A 1 213 ? 86.418 -44.766 -107.009 1.00 45.66 213 GLU A C 1
ATOM 1700 O O . GLU A 1 213 ? 85.369 -44.438 -107.559 1.00 45.66 213 GLU A O 1
ATOM 1705 N N . SER A 1 214 ? 87.475 -45.260 -107.654 1.00 43.28 214 SER A N 1
ATOM 1706 C CA . SER A 1 214 ? 87.593 -45.700 -109.053 1.00 43.28 214 SER A CA 1
ATOM 1707 C C . SER A 1 214 ? 87.891 -44.649 -110.135 1.00 43.28 214 SER A C 1
ATOM 1709 O O . SER A 1 214 ? 86.990 -44.110 -110.776 1.00 43.28 214 SER A O 1
ATOM 1711 N N . SER A 1 215 ? 89.210 -44.514 -110.338 1.00 41.22 215 SER A N 1
ATOM 1712 C CA . SER A 1 215 ? 89.940 -44.715 -111.609 1.00 41.22 215 SER A CA 1
ATOM 1713 C C . SER A 1 215 ? 89.860 -43.656 -112.703 1.00 41.22 215 SER A C 1
ATOM 1715 O O . SER A 1 215 ? 88.797 -43.497 -113.333 1.00 41.22 215 SER A O 1
#

Foldseek 3Di:
DDPLLVVLVVLLVVLVVLLVVLVVLLVCLVVDDLVCNVVSLVVSVVSLVVSVVSLVVSLVSLVVDDPVSSVVSVVSSVVSVVSSVVSVVSSVVVVVVLVPDVVSVVVVVVVVVVVVVVVVVVVVVVVVVVVVVVVVVVVVVVVVVVVVVVVVVVVVVVVVVVVVVVVVVVVVVVVVVVVVVVVVVVVVVVVVVVVVVVVVVVVVVVPPDDDDDDD

pLDDT: mean 90.3, std 10.08, range [41.22, 98.12]

Radius of gyration: 60.32 Å; chains: 1; bounding box: 121×64×163 Å

Organism: NCBI:txid1144522